Protein 8B4T (pdb70)

InterPro domains:
  IPR000169 Cysteine peptidase, cysteine active site [PS00139] (102-113)
  IPR000668 Peptidase C1A, papain C-terminal [PF00112] (80-328)
  IPR000668 Peptidase C1A, papain C-terminal [PR00705] (102-117)
  IPR000668 Peptidase C1A, papain C-terminal [PR00705] (278-288)
  IPR000668 Peptidase C1A, papain C-terminal [PR00705] (293-299)
  IPR000668 Peptidase C1A, papain C-terminal [SM00645] (80-329)
  IPR012599 Peptidase C1A, propeptide [PF08127] (26-63)
  IPR013128 Peptidase C1A [PTHR12411] (54-322)
  IPR025660 Cysteine peptidase, histidine active site [PS00639] (276-286)
  IPR025661 Cysteine peptidase, asparagine active site [PS00640] (293-312)
  IPR038765 Papain-like cysteine peptidase superfamily [SSF54001] (20-331)

Organism: Homo sapiens (NCBI:txid9606)

Nearest PDB structures (foldseek):
  8b5f-assembly1_A  TM=1.004E+00  e=1.304E-59  Homo sapiens
  1the-assembly1_B-2  TM=9.994E-01  e=1.114E-53  Rattus norvegicus
  2dc7-assembly1_A  TM=9.989E-01  e=4.647E-53  Bos taurus
  3pbh-assembly1_A  TM=9.815E-01  e=2.062E-52  Homo sapiens
  1mir-assembly2_B  TM=9.769E-01  e=2.766E-49  Rattus norvegicus

Secondary structure (DSSP, 8-state):
---S-EEHHHH-TT-GGGG---B--SS--HHHHHHHHHHHHHHHHHTTTSS---B-HHHHHHHSGGGGBSGGG-B-HHHHHHHHHHT-B-B--STT---SSS---S---BSSS-SSSPBP-S-PPPPP---S--TT-SS-TGGG-B-BS--EEPPS-HHHHHHHHHHH--EEEEEEEEGGGGG--SSEE---S--EEEEEEEEEEEEEEETTEEEEEEE-SB-TTSTBTTEEEEE-SS-GGGTTSS-EE-PBPP-

Foldseek 3Di:
DFDQKDFLCVVQVLACLSVDAAAPFLFQLLLLVQAQSFVQSLLCVVVSNPDHFRWASLQLLAPLPPLFPFRSVDGHNQSSQVCLAPQFTFGEDDDVPLGTFHHDPHDAAAQLDDDDGHHHHYDDHRDHNDQAGDPPDDDTSSVRGWHFPDKDWQALFLVSQQVCCVPRRKWKFKFWDFVVNSQAAADADADDDGDTDGMGMWIFGMWHADPNFTWTKIAANNALRGHHRRIHIYGTDPCGRVRSPGIMDTHTDND

B-factor: mean 21.9, std 8.43, range [8.84, 78.5]

GO terms:
  GO:0008234 cysteine-type peptidase 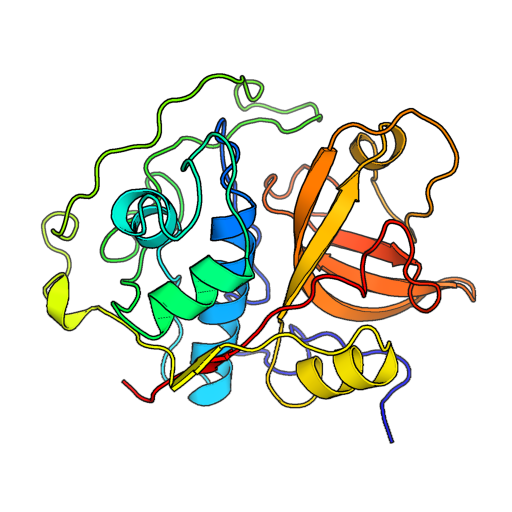activity (F, IDA)
  GO:0005764 lysosome (C, IDA)
  GO:0005764 lysosome (C, EXP)
  GO:0005515 protein binding (F, IPI)
  GO:0004197 cysteine-type endopeptidase activity (F, TAS)
  GO:0006508 proteolysis (P, TAS)
  GO:1904813 ficolin-1-rich granule lumen (C, TAS)
  GO:0036021 endolysosome lumen (C, TAS)
  GO:0005576 extracellular region (C, TAS)
  GO:0005518 collagen binding (F, IDA)
  GO:0008233 peptidase activity (F, IDA)
  GO:0005576 extracellular region (C, IDA)
  GO:0004197 cysteine-type endopeptidase activity (F, IDA)
  GO:0030163 protein catabolic process (P, IDA)
  GO:0030574 collagen catabolic process (P, IDA)
  GO:0006508 proteolysis (P, IDA)
  GO:0031012 extracellular matrix (C, HDA)
  GO:0043394 proteoglycan binding (F, IPI)
  GO:0048471 perinuclear region of cytoplasm (C, IDA)
  GO:0030855 epithelial cell differentiation (P, IEP)

Structure (mmCIF, N/CA/C/O backbone):
data_8B4T
#
_entry.id   8B4T
#
_cell.length_a   30.750
_cell.length_b   81.550
_cell.length_c   93.460
_cell.angle_alpha   90.000
_cell.angle_beta   90.000
_cell.angle_gamma   90.000
#
_symmetry.space_group_name_H-M   'P 21 21 21'
#
loop_
_entity.id
_entity.type
_entity.pdbx_description
1 polymer 'Cathepsin B'
2 non-polymer '(2S)-2-[[(2S)-2-[(4-chloranylphenoxy)carbonylamino]-3-cyclohexyl-propanoyl]amino]-3-phenyl-propanoic acid'
3 water water
#
loop_
_atom_site.group_PDB
_atom_site.id
_atom_site.type_symbol
_atom_site.label_atom_id
_atom_site.label_alt_id
_atom_site.label_comp_id
_atom_site.label_asym_id
_atom_site.label_entity_id
_atom_site.label_seq_id
_atom_site.pdbx_PDB_ins_code
_atom_site.Cartn_x
_atom_site.Cartn_y
_atom_site.Cartn_z
_atom_site.occupancy
_atom_site.B_iso_or_equiv
_atom_site.auth_seq_id
_atom_site.auth_comp_id
_atom_site.auth_asym_id
_atom_site.auth_atom_id
_atom_site.pdbx_PDB_model_num
ATOM 1 N N . LYS A 1 1 ? 11.402 -11.760 15.224 1.00 40.17 0 LYS A N 1
ATOM 2 C CA . LYS A 1 1 ? 12.395 -10.663 15.461 1.00 34.68 0 LYS A CA 1
ATOM 3 C C . LYS A 1 1 ? 13.076 -10.323 14.124 1.00 30.76 0 LYS A C 1
ATOM 4 O O . LYS A 1 1 ? 14.054 -11.001 13.728 1.00 30.54 0 LYS A O 1
ATOM 6 N N . LEU A 1 2 ? 12.610 -9.293 13.438 1.00 26.93 1 LEU A N 1
ATOM 7 C CA . LEU A 1 2 ? 13.238 -8.919 12.140 1.00 24.46 1 LEU A CA 1
ATOM 8 C C . LEU A 1 2 ? 14.583 -8.247 12.393 1.00 23.84 1 LEU A C 1
ATOM 9 O O . LEU A 1 2 ? 14.748 -7.478 13.336 1.00 26.15 1 LEU A O 1
ATOM 14 N N . PRO A 1 3 ? 15.623 -8.549 11.597 1.00 20.52 2 PRO A N 1
ATOM 15 C CA . PRO A 1 3 ? 16.910 -7.893 11.726 1.00 23.23 2 PRO A CA 1
ATOM 16 C C . PRO A 1 3 ? 16.842 -6.424 11.298 1.00 22.84 2 PRO A C 1
ATOM 17 O O . PRO A 1 3 ? 15.894 -6.021 10.594 1.00 22.81 2 PRO A O 1
ATOM 21 N N . ALA A 1 4 ? 17.800 -5.634 11.771 1.00 23.87 3 ALA A N 1
ATOM 22 C CA . ALA A 1 4 ? 17.834 -4.175 11.514 1.00 24.02 3 ALA A CA 1
ATOM 23 C C . ALA A 1 4 ? 18.108 -3.914 10.023 1.00 20.15 3 ALA A C 1
ATOM 24 O O . ALA A 1 4 ? 17.631 -2.912 9.491 1.00 22.82 3 ALA A O 1
ATOM 26 N N A SER A 1 5 ? 18.890 -4.803 9.411 0.50 20.76 4 SER A N 1
ATOM 27 N N B SER A 1 5 ? 18.841 -4.811 9.375 0.50 20.58 4 SER A N 1
ATOM 28 C CA A SER A 1 5 ? 19.207 -4.842 7.966 0.50 19.87 4 SER A CA 1
ATOM 29 C CA B SER A 1 5 ? 19.087 -4.770 7.919 0.50 19.91 4 SER A CA 1
ATOM 30 C C A SER A 1 5 ? 18.783 -6.184 7.382 0.50 18.96 4 SER A C 1
ATOM 31 C C B SER A 1 5 ? 19.032 -6.173 7.329 0.50 18.61 4 SER A C 1
ATOM 32 O O A SER A 1 5 ? 18.707 -7.164 8.114 0.50 17.29 4 SER A O 1
ATOM 33 O O B SER A 1 5 ? 19.465 -7.150 7.990 0.50 14.75 4 SER A O 1
ATOM 38 N N . PHE A 1 6 ? 18.606 -6.243 6.069 1.00 18.10 5 PHE A N 1
ATOM 39 C CA . PHE A 1 6 ? 18.454 -7.505 5.363 1.00 16.13 5 PHE A CA 1
ATOM 40 C C . PHE A 1 6 ? 18.732 -7.246 3.889 1.00 16.04 5 PHE A C 1
ATOM 41 O O . PHE A 1 6 ? 18.195 -6.300 3.312 1.00 16.51 5 PHE A O 1
ATOM 49 N N . ASP A 1 7 ? 19.510 -8.117 3.296 1.00 14.82 6 ASP A N 1
ATOM 50 C CA . ASP A 1 7 ? 19.782 -8.004 1.859 1.00 13.88 6 ASP A CA 1
ATOM 51 C C . ASP A 1 7 ? 19.581 -9.380 1.270 1.00 14.42 6 ASP A C 1
ATOM 52 O O . ASP A 1 7 ? 20.307 -10.343 1.620 1.00 13.89 6 ASP A O 1
ATOM 57 N N . ALA A 1 8 ? 18.593 -9.562 0.380 1.00 14.00 7 ALA A N 1
ATOM 58 C CA . ALA A 1 8 ? 18.308 -10.866 -0.225 1.00 14.12 7 ALA A CA 1
ATOM 59 C C . ALA A 1 8 ? 19.534 -11.480 -0.927 1.00 14.04 7 ALA A C 1
ATOM 60 O O . ALA A 1 8 ? 19.641 -12.669 -1.001 1.00 13.30 7 ALA A O 1
ATOM 62 N N . ARG A 1 9 ? 20.436 -10.620 -1.456 1.00 14.14 8 ARG A N 1
ATOM 63 C CA . ARG A 1 9 ? 21.637 -11.139 -2.155 1.00 14.77 8 ARG A CA 1
ATOM 64 C C . ARG A 1 9 ? 22.539 -11.871 -1.166 1.00 13.12 8 ARG A C 1
ATOM 65 O O . ARG A 1 9 ? 23.187 -12.852 -1.573 1.00 15.33 8 ARG A O 1
ATOM 73 N N A GLU A 1 10 ? 22.537 -11.416 0.092 0.50 13.90 9 GLU A N 1
ATOM 74 N N B GLU A 1 10 ? 22.567 -11.431 0.081 0.50 13.99 9 GLU A N 1
ATOM 75 C CA A GLU A 1 10 ? 23.331 -12.020 1.204 0.50 13.71 9 GLU A CA 1
ATOM 76 C CA B GLU A 1 10 ? 23.336 -12.168 1.114 0.50 13.92 9 GLU A CA 1
ATOM 77 C C A GLU A 1 10 ? 22.615 -13.265 1.784 0.50 13.53 9 GLU A C 1
ATOM 78 C C B GLU A 1 10 ? 22.577 -13.417 1.560 0.50 13.40 9 GLU A C 1
ATOM 79 O O A GLU A 1 10 ? 23.311 -14.238 2.261 0.50 13.53 9 GLU A O 1
ATOM 80 O O B GLU A 1 10 ? 23.200 -14.505 1.737 0.50 13.77 9 GLU A O 1
ATOM 91 N N . GLN A 1 11 ? 21.273 -13.274 1.807 1.00 13.39 10 GLN A N 1
ATOM 92 C CA . GLN A 1 11 ? 20.547 -14.426 2.391 1.00 12.78 10 GLN A CA 1
ATOM 93 C C . GLN A 1 11 ? 20.590 -15.606 1.424 1.00 12.85 10 GLN A C 1
ATOM 94 O O . GLN A 1 11 ? 20.672 -16.769 1.852 1.00 12.09 10 GLN A O 1
ATOM 100 N N . TRP A 1 12 ? 20.508 -15.341 0.126 1.00 11.38 11 TRP A N 1
ATOM 101 C CA . TRP A 1 12 ? 20.419 -16.389 -0.912 1.00 12.06 11 TRP A CA 1
ATOM 102 C C . TRP A 1 12 ? 21.549 -16.246 -1.931 1.00 14.02 11 TRP A C 1
ATOM 103 O O . TRP A 1 12 ? 21.353 -15.859 -3.089 1.00 13.60 11 TRP A O 1
ATOM 114 N N . PRO A 1 13 ? 22.776 -16.512 -1.453 1.00 13.25 12 PRO A N 1
ATOM 115 C CA . PRO A 1 13 ? 23.969 -16.218 -2.252 1.00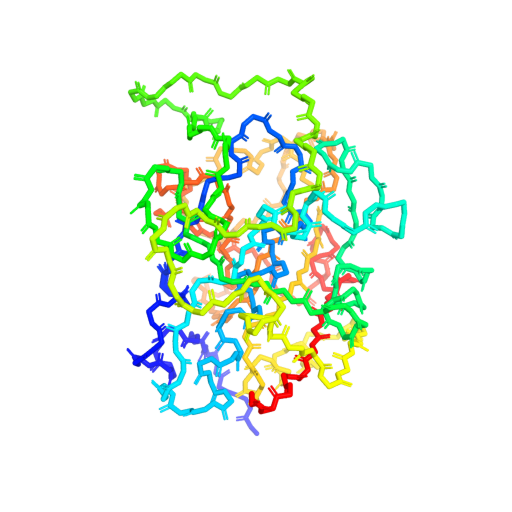 13.09 12 PRO A CA 1
ATOM 116 C C . PRO A 1 13 ? 24.204 -17.135 -3.452 1.00 14.24 12 PRO A C 1
ATOM 117 O O . PRO A 1 13 ? 25.020 -16.788 -4.263 1.00 16.82 12 PRO A O 1
ATOM 121 N N . GLN A 1 14 ? 23.456 -18.238 -3.597 1.00 12.65 13 GLN A N 1
ATOM 122 C CA . GLN A 1 14 ? 23.523 -19.087 -4.793 1.00 13.41 13 GLN A CA 1
ATOM 123 C C . GLN A 1 14 ? 22.363 -18.732 -5.748 1.00 12.53 13 GLN A C 1
ATOM 124 O O . GLN A 1 14 ? 22.170 -19.509 -6.753 1.00 14.12 13 GLN A O 1
ATOM 130 N N . CYS A 1 15 ? 21.766 -17.533 -5.550 1.00 14.66 14 CYS A N 1
ATOM 131 C CA . CYS A 1 15 ? 20.743 -17.058 -6.516 1.00 13.72 14 CYS A CA 1
ATOM 132 C C . CYS A 1 15 ? 21.255 -15.795 -7.216 1.00 13.98 14 CYS A C 1
ATOM 133 O O . CYS A 1 15 ? 20.946 -14.696 -6.816 1.00 15.34 14 CYS A O 1
ATOM 136 N N . PRO A 1 16 ? 21.959 -15.949 -8.348 1.00 15.68 15 PRO A N 1
ATOM 137 C CA . PRO A 1 16 ? 22.582 -14.798 -9.006 1.00 17.66 15 PRO A CA 1
ATOM 138 C C . PRO A 1 16 ? 21.581 -13.769 -9.552 1.00 17.79 15 PRO A C 1
ATOM 139 O O . PRO A 1 16 ? 21.971 -12.619 -9.673 1.00 17.11 15 PRO A O 1
ATOM 143 N N . THR A 1 17 ? 20.342 -14.210 -9.840 1.00 14.40 16 THR A N 1
ATOM 144 C CA . THR A 1 17 ? 19.351 -13.242 -10.384 1.00 14.15 16 THR A CA 1
ATOM 145 C C . THR A 1 17 ? 19.145 -12.123 -9.376 1.00 13.43 16 THR A C 1
ATOM 146 O O . THR A 1 17 ? 18.792 -10.990 -9.766 1.00 14.19 16 THR A O 1
ATOM 150 N N . ILE A 1 18 ? 19.251 -12.391 -8.090 1.00 13.05 17 ILE A N 1
ATOM 151 C CA . ILE A 1 18 ? 18.921 -11.353 -7.091 1.00 14.77 17 ILE A CA 1
ATOM 152 C C . ILE A 1 18 ? 19.917 -10.176 -7.248 1.00 14.46 17 ILE A C 1
ATOM 153 O O . ILE A 1 18 ? 19.553 -9.071 -6.944 1.00 13.44 17 ILE A O 1
ATOM 158 N N A LYS A 1 19 ? 21.139 -10.519 -7.703 0.35 14.50 18 LYS A N 1
ATOM 159 N N B LYS A 1 19 ? 21.117 -10.390 -7.767 0.30 14.26 18 LYS A N 1
ATOM 160 N N C LYS A 1 19 ? 21.166 -10.529 -7.610 0.35 16.30 18 LYS A N 1
ATOM 161 C CA A LYS A 1 19 ? 22.336 -9.632 -7.860 0.35 14.40 18 LYS A CA 1
ATOM 162 C CA B LYS A 1 19 ? 22.064 -9.249 -7.892 0.30 13.84 18 LYS A CA 1
ATOM 163 C CA C LYS A 1 19 ? 22.327 -9.628 -7.898 0.35 17.41 18 LYS A CA 1
ATOM 164 C C A LYS A 1 19 ? 22.209 -8.769 -9.115 0.35 14.67 18 LYS A C 1
ATOM 165 C C B LYS A 1 19 ? 21.893 -8.548 -9.233 0.30 14.32 18 LYS A C 1
ATOM 166 C C C LYS A 1 19 ? 22.079 -8.899 -9.226 0.35 16.93 18 LYS A C 1
ATOM 167 O O A LYS A 1 19 ? 22.936 -7.757 -9.194 0.35 14.00 18 LYS A O 1
ATOM 168 O O B LYS A 1 19 ? 22.386 -7.423 -9.349 0.30 15.48 18 LYS A O 1
ATOM 169 O O C LYS A 1 19 ? 22.942 -8.085 -9.613 0.35 16.54 18 LYS A O 1
ATOM 185 N N A GLU A 1 20 ? 21.356 -9.203 -10.051 0.50 15.78 19 GLU A N 1
ATOM 186 N N B GLU A 1 20 ? 21.273 -9.226 -10.203 0.50 15.19 19 GLU A N 1
ATOM 187 C CA A GLU A 1 20 ? 21.310 -8.763 -11.464 0.50 16.89 19 GLU A CA 1
ATOM 188 C CA B GLU A 1 20 ? 21.330 -8.833 -11.627 0.50 16.07 19 GLU A CA 1
ATOM 189 C C A GLU A 1 20 ? 20.427 -7.515 -11.634 0.50 15.91 19 GLU A C 1
ATOM 190 C C B GLU A 1 20 ? 20.351 -7.701 -11.956 0.50 16.21 19 GLU A C 1
ATOM 191 O O A GLU A 1 20 ? 19.310 -7.409 -11.050 0.50 15.20 19 GLU A O 1
ATOM 192 O O B GLU A 1 20 ? 19.115 -7.919 -11.884 0.50 13.34 19 GLU A O 1
ATOM 203 N N . ILE A 1 21 ? 20.921 -6.615 -12.474 1.00 15.08 20 ILE A N 1
ATOM 204 C CA . ILE A 1 21 ? 20.177 -5.432 -12.966 1.00 16.09 20 ILE A CA 1
ATOM 205 C C . ILE A 1 21 ? 19.917 -5.600 -14.445 1.00 16.61 20 ILE A C 1
ATOM 206 O O . ILE A 1 21 ? 20.844 -5.904 -15.233 1.00 17.07 20 ILE A O 1
ATOM 211 N N A ARG A 1 22 ? 18.664 -5.425 -14.845 0.50 14.70 21 ARG A N 1
ATOM 212 N N B ARG A 1 22 ? 18.666 -5.382 -14.825 0.50 15.96 21 ARG A N 1
ATOM 213 C CA A ARG A 1 22 ? 18.261 -5.546 -16.265 0.50 14.33 21 ARG A CA 1
ATOM 214 C CA B ARG A 1 22 ? 18.193 -5.537 -16.217 0.50 16.27 21 ARG A CA 1
ATOM 215 C C A ARG A 1 22 ? 18.151 -4.148 -16.882 0.50 14.09 21 ARG A C 1
ATOM 216 C C B ARG A 1 22 ? 18.098 -4.148 -16.867 0.50 15.23 21 ARG A C 1
ATOM 217 O O A ARG A 1 22 ? 18.266 -3.143 -16.165 0.50 14.81 21 ARG A O 1
ATOM 218 O O B ARG A 1 22 ? 18.208 -3.131 -16.160 0.50 15.73 21 ARG A O 1
ATOM 233 N N . ASP A 1 23 ? 17.837 -4.137 -18.176 1.00 15.47 22 ASP A N 1
ATOM 234 C CA . ASP A 1 23 ? 17.628 -2.877 -18.961 1.00 15.30 22 ASP A CA 1
ATOM 235 C C . ASP A 1 23 ? 16.347 -3.008 -19.744 1.00 15.22 22 ASP A C 1
ATOM 236 O O . ASP A 1 23 ? 16.279 -3.816 -20.727 1.00 14.94 22 ASP A O 1
ATOM 241 N N . GLN A 1 24 ? 15.316 -2.281 -19.303 1.00 14.82 23 GLN A N 1
ATOM 242 C CA . GLN A 1 24 ? 14.004 -2.311 -19.965 1.00 15.30 23 GLN A CA 1
ATOM 243 C C . GLN A 1 24 ? 14.042 -1.646 -21.362 1.00 16.28 23 GLN A C 1
ATOM 244 O O . GLN A 1 24 ? 13.061 -1.792 -22.085 1.00 17.59 23 GLN A O 1
ATOM 250 N N . GLY A 1 25 ? 15.134 -0.988 -21.717 1.00 17.15 24 GLY A N 1
ATOM 251 C CA . GLY A 1 25 ? 15.240 -0.324 -23.025 1.00 16.72 24 GLY A CA 1
ATOM 252 C C . GLY A 1 25 ? 14.249 0.824 -23.181 1.00 17.36 24 GLY A C 1
ATOM 253 O O . GLY A 1 25 ? 13.736 1.349 -22.178 1.00 16.82 24 GLY A O 1
ATOM 254 N N . SER A 1 26 ? 14.001 1.214 -24.423 1.00 20.04 25 SER A N 1
ATOM 255 C CA . SER A 1 26 ? 13.101 2.317 -24.822 1.00 20.81 25 SER A CA 1
ATOM 256 C C . SER A 1 26 ? 11.656 1.797 -24.855 1.00 22.17 25 SER A C 1
ATOM 257 O O . SER A 1 26 ? 11.067 1.640 -25.941 1.00 23.23 25 SER A O 1
ATOM 260 N N . CYS A 1 27 ? 11.106 1.495 -23.675 1.00 18.83 26 CYS A N 1
ATOM 261 C CA . CYS A 1 27 ? 9.834 0.773 -23.493 1.00 18.92 26 CYS A CA 1
ATOM 262 C C . CYS A 1 27 ? 9.437 1.005 -22.033 1.00 18.24 26 CYS A C 1
ATOM 263 O O . CYS A 1 27 ? 10.312 0.854 -21.150 1.00 18.47 26 CYS A O 1
ATOM 266 N N . GLY A 1 28 ? 8.180 1.332 -21.793 1.00 17.98 27 GLY A N 1
ATOM 267 C CA . GLY A 1 28 ? 7.659 1.554 -20.430 1.00 17.97 27 GLY A CA 1
ATOM 268 C C . GLY A 1 28 ? 7.268 0.263 -19.758 1.00 16.49 27 GLY A C 1
ATOM 269 O O . GLY A 1 28 ? 6.195 0.187 -19.237 1.00 16.71 27 GLY A O 1
ATOM 270 N N . SER A 1 29 ? 8.146 -0.725 -19.785 1.00 16.08 28 SER A N 1
ATOM 271 C CA . SER A 1 29 ? 7.855 -2.116 -19.353 1.00 15.39 28 SER A CA 1
ATOM 272 C C . SER A 1 29 ? 8.355 -2.390 -17.930 1.00 14.99 28 SER A C 1
ATOM 273 O O . SER A 1 29 ? 8.497 -3.584 -17.573 1.00 14.51 28 SER A O 1
ATOM 276 N N . CYS A 1 30 ? 8.579 -1.353 -17.107 1.00 14.82 29 CYS A N 1
ATOM 277 C CA . CYS A 1 30 ? 9.084 -1.582 -15.733 1.00 15.36 29 CYS A CA 1
ATOM 278 C C . CYS A 1 30 ? 8.076 -2.482 -14.999 1.00 14.81 29 CYS A C 1
ATOM 279 O O . CYS A 1 30 ? 8.468 -3.223 -14.110 1.00 14.88 29 CYS A O 1
ATOM 282 N N . TRP A 1 31 ? 6.797 -2.348 -15.231 1.00 13.83 30 TRP A N 1
ATOM 283 C CA . TRP A 1 31 ? 5.762 -3.181 -14.558 1.00 14.69 30 TRP A CA 1
ATOM 284 C C . TRP A 1 31 ? 6.137 -4.662 -14.743 1.00 12.50 30 TRP A C 1
ATOM 285 O O . TRP A 1 31 ? 5.926 -5.477 -13.813 1.00 12.80 30 TRP A O 1
ATOM 296 N N . ALA A 1 32 ? 6.571 -5.017 -15.946 1.00 12.49 31 ALA A N 1
ATOM 297 C CA . ALA A 1 32 ? 6.899 -6.410 -16.317 1.00 13.52 31 ALA A CA 1
ATOM 298 C C . ALA A 1 32 ? 8.281 -6.775 -15.700 1.00 13.68 31 ALA A C 1
ATOM 299 O O . ALA A 1 32 ? 8.446 -7.896 -15.193 1.00 13.05 31 ALA A O 1
ATOM 301 N N . PHE A 1 33 ? 9.265 -5.896 -15.790 1.00 13.04 32 PHE A N 1
ATOM 302 C CA . PHE A 1 33 ? 10.628 -6.111 -15.227 1.00 14.45 32 PHE A CA 1
ATOM 303 C C . PHE A 1 33 ? 10.537 -6.367 -13.716 1.00 14.07 32 PHE A C 1
ATOM 304 O O . PHE A 1 33 ? 11.168 -7.334 -13.225 1.00 12.76 32 PHE A O 1
ATOM 312 N N . GLY A 1 34 ? 9.810 -5.543 -12.944 1.00 14.13 33 GLY A N 1
ATOM 313 C CA . GLY A 1 34 ? 9.851 -5.781 -11.485 1.00 14.23 33 GLY A CA 1
ATOM 314 C C . GLY A 1 34 ? 9.290 -7.167 -11.148 1.00 14.24 33 GLY A C 1
ATOM 315 O O . GLY A 1 34 ? 9.774 -7.824 -10.276 1.00 13.83 33 GLY A O 1
ATOM 316 N N . ALA A 1 35 ? 8.253 -7.578 -11.849 1.00 12.51 34 ALA A N 1
ATOM 317 C CA . ALA A 1 35 ? 7.603 -8.889 -11.697 1.00 12.10 34 ALA A CA 1
ATOM 318 C C . ALA A 1 35 ? 8.608 -9.978 -12.061 1.00 12.52 34 ALA A C 1
ATOM 319 O O . ALA A 1 35 ? 8.858 -10.858 -11.202 1.00 12.70 34 ALA A O 1
ATOM 321 N N . VAL A 1 36 ? 9.097 -10.012 -13.308 1.00 13.24 35 VAL A N 1
ATOM 322 C CA . VAL A 1 36 ? 9.932 -11.192 -13.693 1.00 12.36 35 VAL A CA 1
ATOM 323 C C . VAL A 1 36 ? 11.255 -11.255 -12.926 1.00 12.70 35 VAL A C 1
ATOM 324 O O . VAL A 1 36 ? 11.744 -12.364 -12.661 1.00 13.11 35 VAL A O 1
ATOM 328 N N . GLU A 1 37 ? 11.786 -10.139 -12.475 1.00 12.40 36 GLU A N 1
ATOM 329 C CA . GLU A 1 37 ? 13.005 -10.135 -11.629 1.00 13.20 36 GLU A CA 1
ATOM 330 C C . GLU A 1 37 ? 12.702 -10.803 -10.280 1.00 13.17 36 GLU A C 1
ATOM 331 O O . GLU A 1 37 ? 13.382 -11.751 -9.886 1.00 11.59 36 GLU A O 1
ATOM 337 N N . ALA A 1 38 ? 11.630 -10.346 -9.613 1.00 12.80 37 ALA A N 1
ATOM 338 C CA . ALA A 1 38 ? 11.252 -10.909 -8.295 1.00 12.83 37 ALA A CA 1
ATOM 339 C C . ALA A 1 38 ? 10.856 -12.383 -8.461 1.00 12.55 37 ALA A C 1
ATOM 340 O O . ALA A 1 38 ? 11.177 -13.211 -7.577 1.00 12.27 37 ALA A O 1
ATOM 342 N N . ILE A 1 39 ? 10.130 -12.725 -9.527 1.00 11.57 38 ILE A N 1
ATOM 343 C CA . ILE A 1 39 ? 9.751 -14.129 -9.802 1.00 13.00 38 ILE A CA 1
ATOM 344 C C . ILE A 1 39 ? 11.016 -14.986 -10.003 1.00 12.72 38 ILE A C 1
ATOM 345 O O . ILE A 1 39 ? 11.091 -16.057 -9.424 1.00 12.84 38 ILE A O 1
ATOM 350 N N . SER A 1 40 ? 11.987 -14.530 -10.760 1.00 12.21 39 SER A N 1
ATOM 351 C CA . SER A 1 40 ? 13.272 -15.249 -10.994 1.00 12.08 39 SER A CA 1
ATOM 352 C C . SER A 1 40 ? 13.884 -15.563 -9.626 1.00 12.06 39 SER A C 1
ATOM 353 O O . SER A 1 40 ? 14.297 -16.722 -9.293 1.00 12.42 39 SER A O 1
ATOM 356 N N . ASP A 1 41 ? 13.943 -14.515 -8.819 1.00 11.51 40 ASP A N 1
ATOM 357 C CA . ASP A 1 41 ? 14.551 -14.647 -7.474 1.00 12.00 40 ASP A CA 1
ATOM 358 C C . ASP A 1 41 ? 13.800 -15.711 -6.689 1.00 12.35 40 ASP A C 1
ATOM 359 O O . ASP A 1 41 ? 14.418 -16.571 -6.000 1.00 11.38 40 ASP A O 1
ATOM 364 N N . ARG A 1 42 ? 12.469 -15.631 -6.659 1.00 11.93 41 ARG A N 1
ATOM 365 C CA . ARG A 1 42 ? 11.656 -16.510 -5.792 1.00 11.19 41 ARG A CA 1
ATOM 366 C C . ARG A 1 42 ? 11.709 -17.950 -6.277 1.00 11.37 41 ARG A C 1
ATOM 367 O O . ARG A 1 42 ? 11.600 -18.854 -5.444 1.00 12.83 41 ARG A O 1
ATOM 375 N N . ILE A 1 43 ? 11.821 -18.215 -7.560 1.00 12.00 42 ILE A N 1
ATOM 376 C CA . ILE A 1 43 ? 11.985 -19.595 -8.092 1.00 12.63 42 ILE A CA 1
ATOM 377 C C . ILE A 1 43 ? 13.287 -20.168 -7.508 1.00 12.49 42 ILE A C 1
ATOM 378 O O . ILE A 1 43 ? 13.288 -21.322 -7.028 1.00 13.67 42 ILE A O 1
ATOM 383 N N . CYS A 1 44 ? 14.378 -19.393 -7.544 1.00 11.79 43 CYS A N 1
ATOM 384 C CA . CYS A 1 44 ? 15.677 -19.883 -7.024 1.00 13.24 43 CYS A CA 1
ATOM 385 C C . CYS A 1 44 ? 15.551 -20.085 -5.513 1.00 12.77 43 CYS A C 1
ATOM 386 O O . CYS A 1 44 ? 16.016 -21.086 -4.934 1.00 12.50 43 CYS A O 1
ATOM 389 N N . ILE A 1 45 ? 14.872 -19.196 -4.809 1.00 12.09 44 ILE A N 1
ATOM 390 C CA . ILE A 1 45 ? 14.722 -19.334 -3.355 1.00 12.58 44 ILE A CA 1
ATOM 391 C C . ILE A 1 45 ? 13.902 -20.590 -3.052 1.00 11.77 44 ILE A C 1
ATOM 392 O O . ILE A 1 45 ? 14.208 -21.343 -2.123 1.00 12.55 44 ILE A O 1
ATOM 397 N N . HIS A 1 46 ? 12.793 -20.737 -3.753 1.00 12.63 45 HIS A N 1
ATOM 398 C CA . HIS A 1 46 ? 11.813 -21.807 -3.514 1.00 13.70 45 HIS A CA 1
ATOM 399 C C . HIS A 1 46 ? 12.468 -23.164 -3.741 1.00 14.69 45 HIS A C 1
ATOM 400 O O . HIS A 1 46 ? 11.990 -24.156 -3.177 1.00 15.40 45 HIS A O 1
ATOM 407 N N . THR A 1 47 ? 13.485 -23.259 -4.602 1.00 12.30 46 THR A N 1
ATOM 408 C CA . THR A 1 47 ? 14.151 -24.533 -4.934 1.00 12.83 46 THR A CA 1
ATOM 409 C C . THR A 1 47 ? 15.536 -24.647 -4.298 1.00 12.25 46 THR A C 1
ATOM 410 O O . THR A 1 47 ? 16.279 -25.569 -4.748 1.00 12.59 46 THR A O 1
ATOM 414 N N . ASN A 1 48 ? 15.931 -23.755 -3.404 1.00 11.80 47 ASN A N 1
ATOM 415 C CA . ASN A 1 48 ? 17.299 -23.844 -2.785 1.00 12.71 47 ASN A CA 1
ATOM 416 C C . ASN A 1 48 ? 18.375 -23.806 -3.871 1.00 12.83 47 ASN A C 1
ATOM 417 O O . ASN A 1 48 ? 19.353 -24.546 -3.756 1.00 12.77 47 ASN A O 1
ATOM 422 N N . ALA A 1 49 ? 18.176 -23.007 -4.918 1.00 12.83 48 ALA A N 1
ATOM 423 C CA . ALA A 1 49 ? 19.137 -22.804 -6.025 1.00 14.89 48 ALA A CA 1
ATOM 424 C C . ALA A 1 49 ? 19.278 -24.024 -6.928 1.00 15.69 48 ALA A C 1
ATOM 425 O O . ALA A 1 49 ? 20.057 -23.923 -7.872 1.00 16.73 48 ALA A O 1
ATOM 427 N N . HIS A 1 50 ? 18.365 -24.991 -6.868 1.00 14.89 49 HIS A N 1
ATOM 428 C CA . HIS A 1 50 ? 18.319 -26.104 -7.855 1.00 14.64 49 HIS A CA 1
ATOM 429 C C . HIS A 1 50 ? 17.766 -25.593 -9.187 1.00 16.91 49 HIS A C 1
ATOM 430 O O . HIS A 1 50 ? 18.121 -26.191 -10.220 1.00 16.77 49 HIS A O 1
ATOM 437 N N . VAL A 1 51 ? 16.854 -24.608 -9.162 1.00 15.92 50 VAL A N 1
ATOM 438 C CA . VAL A 1 51 ? 16.371 -23.953 -10.405 1.00 16.41 50 VAL A CA 1
ATOM 439 C C . VAL A 1 51 ? 16.746 -22.480 -10.290 1.00 18.57 50 VAL A C 1
ATOM 440 O O . VAL A 1 51 ? 16.164 -21.765 -9.446 1.00 20.08 50 VAL A O 1
ATOM 444 N N . SER A 1 52 ? 17.611 -22.003 -11.191 1.00 17.82 51 SER A N 1
ATOM 445 C CA . SER A 1 52 ? 17.996 -20.588 -11.244 1.00 20.80 51 SER A CA 1
ATOM 446 C C . SER A 1 52 ? 17.885 -20.117 -12.679 1.00 20.83 51 SER A C 1
ATOM 447 O O . SER A 1 52 ? 18.669 -20.523 -13.530 1.00 22.71 51 SER A O 1
ATOM 450 N N . VAL A 1 53 ? 16.854 -19.376 -12.983 1.00 17.64 52 VAL A N 1
ATOM 451 C CA . VAL A 1 53 ? 16.621 -18.995 -14.387 1.00 20.01 52 VAL A CA 1
ATOM 452 C C . VAL A 1 53 ? 16.270 -17.519 -14.422 1.00 17.85 52 VAL A C 1
ATOM 453 O O . VAL A 1 53 ? 15.753 -16.979 -13.459 1.00 17.77 52 VAL A O 1
ATOM 457 N N A GLU A 1 54 ? 16.643 -16.864 -15.510 0.50 17.47 53 GLU A N 1
ATOM 458 N N B GLU A 1 54 ? 16.644 -16.868 -15.508 0.50 16.81 53 GLU A N 1
ATOM 459 C CA A GLU A 1 54 ? 16.105 -15.536 -15.865 0.50 17.88 53 GLU A CA 1
ATOM 460 C CA B GLU A 1 54 ? 16.111 -15.543 -15.870 0.50 16.64 53 GLU A CA 1
ATOM 461 C C A GLU A 1 54 ? 14.702 -15.737 -16.457 0.50 15.93 53 GLU A C 1
ATOM 462 C C B GLU A 1 54 ? 14.704 -15.741 -16.453 0.50 15.40 53 GLU A C 1
ATOM 463 O O A GLU A 1 54 ? 14.560 -16.252 -17.559 0.50 15.92 53 GLU A O 1
ATOM 464 O O B GLU A 1 54 ? 14.562 -16.253 -17.555 0.50 15.72 53 GLU A O 1
ATOM 475 N N . VAL A 1 55 ? 13.672 -15.292 -15.751 1.00 14.15 54 VAL A N 1
ATOM 476 C CA . VAL A 1 55 ? 12.304 -15.317 -16.280 1.00 14.99 54 VAL A CA 1
ATOM 477 C C . VAL A 1 55 ? 12.205 -14.200 -17.338 1.00 14.52 54 VAL A C 1
ATOM 478 O O . VAL A 1 55 ? 12.727 -13.068 -17.124 1.00 14.64 54 VAL A O 1
ATOM 482 N N . SER A 1 56 ? 11.512 -14.511 -18.431 1.00 15.65 55 SER A N 1
ATOM 483 C CA . SER A 1 56 ? 11.405 -13.665 -19.639 1.00 14.06 55 SER A CA 1
ATOM 484 C C . SER A 1 56 ? 10.506 -12.430 -19.418 1.00 14.85 55 SER A C 1
ATOM 485 O O . SER A 1 56 ? 9.289 -12.574 -19.399 1.00 15.35 55 SER A O 1
ATOM 488 N N . ALA A 1 57 ? 11.112 -11.250 -19.332 1.00 14.20 56 ALA A N 1
ATOM 489 C CA . ALA A 1 57 ? 10.368 -9.973 -19.417 1.00 15.46 56 ALA A CA 1
ATOM 490 C C . ALA A 1 57 ? 9.609 -9.910 -20.760 1.00 15.60 56 ALA A C 1
ATOM 491 O O . ALA A 1 57 ? 8.427 -9.518 -20.789 1.00 14.98 56 ALA A O 1
ATOM 493 N N . GLU A 1 58 ? 10.211 -10.411 -21.842 1.00 17.75 57 GLU A N 1
ATOM 494 C CA . GLU A 1 58 ? 9.555 -10.423 -23.181 1.00 16.45 57 GLU A CA 1
ATOM 495 C C . GLU A 1 58 ? 8.221 -11.177 -23.138 1.00 17.28 57 GLU A C 1
ATOM 496 O O . GLU A 1 58 ? 7.155 -10.705 -23.653 1.00 17.42 57 GLU A O 1
ATOM 502 N N . ASP A 1 59 ? 8.210 -12.383 -22.568 1.00 14.19 58 ASP A N 1
ATOM 503 C CA . ASP A 1 59 ? 7.014 -13.233 -22.533 1.00 16.80 58 ASP A CA 1
ATOM 504 C C . ASP A 1 59 ? 5.933 -12.479 -21.764 1.00 16.50 58 ASP A C 1
ATOM 505 O O . ASP A 1 59 ? 4.749 -12.412 -22.240 1.00 16.08 58 ASP A O 1
ATOM 510 N N . LEU A 1 60 ? 6.252 -11.877 -20.609 1.00 15.88 59 LEU A N 1
ATOM 511 C CA . LEU A 1 60 ? 5.186 -11.166 -19.843 1.00 15.75 59 LEU A CA 1
ATOM 512 C C . LEU A 1 60 ? 4.722 -9.903 -20.616 1.00 16.06 59 LEU A C 1
ATOM 513 O O . LEU A 1 60 ? 3.535 -9.682 -20.774 1.00 16.30 59 LEU A O 1
ATOM 518 N N . LEU A 1 61 ? 5.655 -9.125 -21.109 1.00 15.48 60 LEU A N 1
ATOM 519 C CA . LEU A 1 61 ? 5.380 -7.822 -21.769 1.00 16.91 60 LEU A CA 1
ATOM 520 C C . LEU A 1 61 ? 4.458 -8.049 -22.974 1.00 18.12 60 LEU A C 1
ATOM 521 O O . LEU A 1 61 ? 3.571 -7.218 -23.204 1.00 18.21 60 LEU A O 1
ATOM 526 N N . THR A 1 62 ? 4.754 -9.088 -23.767 1.00 17.61 61 THR A N 1
ATOM 527 C CA . THR A 1 62 ? 4.156 -9.296 -25.110 1.00 18.99 61 THR A CA 1
ATOM 528 C C . THR A 1 62 ? 2.934 -10.190 -25.030 1.00 21.88 61 THR A C 1
ATOM 529 O O . THR A 1 62 ? 2.041 -10.036 -25.866 1.00 23.35 61 THR A O 1
ATOM 533 N N . CYS A 1 63 ? 2.859 -11.160 -24.111 1.00 20.74 62 CYS A N 1
ATOM 534 C CA . CYS A 1 63 ? 1.786 -12.193 -24.148 1.00 21.37 62 CYS A CA 1
ATOM 535 C C . CYS A 1 63 ? 0.691 -11.960 -23.110 1.00 23.27 62 CYS A C 1
ATOM 536 O O . CYS A 1 63 ? -0.368 -12.567 -23.244 1.00 26.92 62 CYS A O 1
ATOM 539 N N . CYS A 1 64 ? 0.861 -11.051 -22.158 1.00 20.58 63 CYS A N 1
ATOM 540 C CA . CYS A 1 64 ? -0.209 -10.860 -21.143 1.00 21.06 63 CYS A CA 1
ATOM 541 C C . CYS A 1 64 ? -1.466 -10.221 -21.783 1.00 24.21 63 CYS A C 1
ATOM 542 O O . CYS A 1 64 ? -2.618 -10.535 -21.365 1.00 24.28 63 CYS A O 1
ATOM 545 N N . GLY A 1 65 ? -1.246 -9.238 -22.632 1.00 27.31 64 GLY A N 1
ATOM 546 C CA . GLY A 1 65 ? -2.314 -8.438 -23.253 1.00 25.68 64 GLY A CA 1
ATOM 547 C C . GLY A 1 65 ? -3.055 -7.574 -22.264 1.00 26.47 64 GLY A C 1
ATOM 548 O O . GLY A 1 65 ? -2.507 -7.079 -21.264 1.00 24.85 64 GLY A O 1
ATOM 549 N N . SER A 1 66 ? -4.306 -7.329 -22.587 1.00 26.61 65 SER A N 1
ATOM 550 C CA . SER A 1 66 ? -5.055 -6.224 -21.979 1.00 29.55 65 SER A CA 1
ATOM 551 C C . SER A 1 66 ? -5.224 -6.483 -20.487 1.00 25.63 65 SER A C 1
ATOM 552 O O . SER A 1 66 ? -5.320 -5.507 -19.759 1.00 27.33 65 SER A O 1
ATOM 555 N N A MET A 1 67 ? -5.177 -7.739 -20.029 0.50 25.54 66 MET A N 1
ATOM 556 N N B MET A 1 67 ? -5.179 -7.750 -20.047 0.50 24.88 66 MET A N 1
ATOM 557 C CA A MET A 1 67 ? -5.163 -8.010 -18.564 0.50 28.33 66 MET A CA 1
ATOM 558 C CA B MET A 1 67 ? -5.115 -8.082 -18.594 0.50 27.52 66 MET A CA 1
ATOM 559 C C A MET A 1 67 ? -4.077 -7.163 -17.888 0.50 23.14 66 MET A C 1
ATOM 560 C C B MET A 1 67 ? -4.083 -7.180 -17.907 0.50 22.70 66 MET A C 1
ATOM 561 O O A MET A 1 67 ? -4.330 -6.616 -16.786 0.50 22.66 66 MET A O 1
ATOM 562 O O B MET A 1 67 ? -4.369 -6.643 -16.814 0.50 22.96 66 MET A O 1
ATOM 571 N N . CYS A 1 68 ? -2.901 -7.002 -18.509 1.00 24.09 67 CYS A N 1
ATOM 572 C CA . CYS A 1 68 ? -1.755 -6.373 -17.807 1.00 23.01 67 CYS A CA 1
ATOM 573 C C . CYS A 1 68 ? -1.690 -4.861 -18.069 1.00 25.76 67 CYS A C 1
ATOM 574 O O . CYS A 1 68 ? -0.863 -4.196 -17.413 1.00 28.19 67 CYS A O 1
ATOM 577 N N . GLY A 1 69 ? -2.459 -4.380 -19.051 1.00 26.01 68 GLY A N 1
ATOM 578 C CA . GLY A 1 69 ? -2.382 -2.977 -19.493 1.00 27.77 68 GLY A CA 1
ATOM 579 C C . GLY A 1 69 ? -2.031 -2.908 -20.957 1.00 24.08 68 GLY A C 1
ATOM 580 O O . GLY A 1 69 ? -2.724 -3.538 -21.765 1.00 26.82 68 GLY A O 1
ATOM 581 N N . ASP A 1 70 ? -1.040 -2.090 -21.298 1.00 24.35 69 ASP A N 1
ATOM 582 C CA . ASP A 1 70 ? -0.826 -1.547 -22.664 1.00 24.48 69 ASP A CA 1
ATOM 583 C C . ASP A 1 70 ? 0.644 -1.743 -23.065 1.00 23.46 69 ASP A C 1
ATOM 584 O O . ASP A 1 70 ? 1.241 -0.901 -23.763 1.00 22.99 69 ASP A O 1
ATOM 589 N N . GLY A 1 71 ? 1.254 -2.822 -22.577 1.00 22.06 70 GLY A N 1
ATOM 590 C CA . GLY A 1 71 ? 2.612 -3.202 -23.008 1.00 22.02 70 GLY A CA 1
ATOM 591 C C . GLY A 1 71 ? 3.653 -2.153 -22.698 1.00 20.22 70 GLY A C 1
ATOM 592 O O . GLY A 1 71 ? 3.821 -1.747 -21.518 1.00 20.85 70 GLY A O 1
ATOM 593 N N . CYS A 1 72 ? 4.407 -1.705 -23.713 1.00 19.51 71 CYS A N 1
ATOM 594 C CA . CYS A 1 72 ? 5.415 -0.640 -23.534 1.00 21.18 71 CYS A CA 1
ATOM 595 C C . CYS A 1 72 ? 4.777 0.691 -23.138 1.00 21.72 71 CYS A C 1
ATOM 596 O O . CYS A 1 72 ? 5.548 1.588 -22.756 1.00 23.48 71 CYS A O 1
ATOM 599 N N . ASN A 1 73 ? 3.461 0.871 -23.287 1.00 20.71 72 ASN A N 1
ATOM 600 C CA . ASN A 1 73 ? 2.819 2.152 -22.852 1.00 23.12 72 ASN A CA 1
ATOM 601 C C . ASN A 1 73 ? 2.329 2.067 -21.408 1.00 29.09 72 ASN A C 1
ATOM 602 O O . ASN A 1 73 ? 1.557 2.947 -21.020 1.00 33.25 72 ASN A O 1
ATOM 607 N N . GLY A 1 74 ? 2.809 1.081 -20.629 1.00 24.55 73 GLY A N 1
ATOM 608 C CA . GLY A 1 74 ? 2.532 0.935 -19.187 1.00 28.05 73 GLY A CA 1
ATOM 609 C C . GLY A 1 74 ? 1.599 -0.216 -18.862 1.00 22.85 73 GLY A C 1
ATOM 610 O O . GLY A 1 74 ? 0.909 -0.772 -19.723 1.00 25.20 73 GLY A O 1
ATOM 611 N N . GLY A 1 75 ? 1.682 -0.657 -17.615 1.00 24.70 74 GLY A N 1
ATOM 612 C CA . GLY A 1 75 ? 0.915 -1.799 -17.121 1.00 21.96 74 GLY A CA 1
ATOM 613 C C . GLY A 1 75 ? 1.009 -1.806 -15.626 1.00 21.37 74 GLY A C 1
ATOM 614 O O . GLY A 1 75 ? 1.619 -0.839 -15.047 1.00 19.94 74 GLY A O 1
ATOM 615 N N . TYR A 1 76 ? 0.500 -2.862 -15.004 1.00 26.65 75 TYR A N 1
ATOM 616 C CA . TYR A 1 76 ? 0.509 -2.877 -13.530 1.00 29.57 75 TYR A CA 1
ATOM 617 C C . TYR A 1 76 ? 0.950 -4.231 -13.006 1.00 21.55 75 TYR A C 1
ATOM 618 O O . TYR A 1 76 ? 0.552 -5.307 -13.442 1.00 24.35 75 TYR A O 1
ATOM 627 N N . PRO A 1 77 ? 1.702 -4.106 -11.923 1.00 24.34 76 PRO A N 1
ATOM 628 C CA . PRO A 1 77 ? 2.211 -5.288 -11.235 1.00 19.99 76 PRO A CA 1
ATOM 629 C C . PRO A 1 77 ? 1.200 -6.386 -10.908 1.00 19.22 76 PRO A C 1
ATOM 630 O O . PRO A 1 77 ? 1.497 -7.550 -11.141 1.00 18.07 76 PRO A O 1
ATOM 634 N N . ALA A 1 78 ? 0.087 -6.054 -10.242 1.00 18.26 77 ALA A N 1
ATOM 635 C CA . ALA A 1 78 ? -0.824 -7.082 -9.682 1.00 18.12 77 ALA A CA 1
ATOM 636 C C . ALA A 1 78 ? -1.225 -8.039 -10.819 1.00 20.02 77 ALA A C 1
ATOM 637 O O . ALA A 1 78 ? -1.159 -9.276 -10.620 1.00 19.14 77 ALA A O 1
ATOM 639 N N . GLU A 1 79 ? -1.555 -7.526 -12.021 1.00 20.78 78 GLU A N 1
ATOM 640 C CA . GLU A 1 79 ? -2.030 -8.424 -13.110 1.00 20.73 78 GLU A CA 1
ATOM 641 C C . GLU A 1 79 ? -0.852 -9.212 -13.726 1.00 18.95 78 GLU A C 1
ATOM 642 O O . GLU A 1 79 ? -1.100 -10.332 -14.239 1.00 19.08 78 GLU A O 1
ATOM 648 N N . ALA A 1 80 ? 0.367 -8.667 -13.704 1.00 17.43 79 ALA A N 1
ATOM 649 C 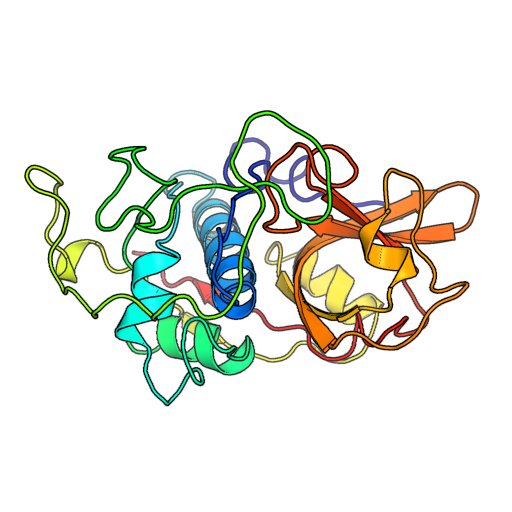CA . ALA A 1 80 ? 1.600 -9.391 -14.102 1.00 18.40 79 ALA A CA 1
ATOM 650 C C . ALA A 1 80 ? 1.741 -10.693 -13.298 1.00 14.94 79 ALA A C 1
ATOM 651 O O . ALA A 1 80 ? 1.943 -11.783 -13.892 1.00 15.02 79 ALA A O 1
ATOM 653 N N . TRP A 1 81 ? 1.654 -10.602 -11.975 1.00 15.31 80 TRP A N 1
ATOM 654 C CA . TRP A 1 81 ? 1.773 -11.811 -11.115 1.00 14.41 80 TRP A CA 1
ATOM 655 C C . TRP A 1 81 ? 0.565 -12.738 -11.279 1.00 16.13 80 TRP A C 1
ATOM 656 O O . TRP A 1 81 ? 0.750 -13.947 -11.334 1.00 14.35 80 TRP A O 1
ATOM 667 N N . ASN A 1 82 ? -0.639 -12.186 -11.519 1.00 16.47 81 ASN A N 1
ATOM 668 C CA . ASN A 1 82 ? -1.799 -13.041 -11.856 1.00 17.44 81 ASN A CA 1
ATOM 669 C C . ASN A 1 82 ? -1.522 -13.825 -13.143 1.00 17.50 81 ASN A C 1
ATOM 670 O O . ASN A 1 82 ? -1.798 -15.009 -13.208 1.00 17.10 81 ASN A O 1
ATOM 675 N N . PHE A 1 83 ? -0.965 -13.171 -14.168 1.00 17.56 82 PHE A N 1
ATOM 676 C CA . PHE A 1 83 ? -0.654 -13.839 -15.457 1.00 17.22 82 PHE A CA 1
ATOM 677 C C . PHE A 1 83 ? 0.314 -15.012 -15.212 1.00 17.64 82 PHE A C 1
ATOM 678 O O . PHE A 1 83 ? 0.192 -16.090 -15.784 1.00 17.66 82 PHE A O 1
ATOM 686 N N . TRP A 1 84 ? 1.345 -14.800 -14.384 1.00 16.17 83 TRP A N 1
ATOM 687 C CA . TRP A 1 84 ? 2.273 -15.869 -14.019 1.00 16.62 83 TRP A CA 1
ATOM 688 C C . TRP A 1 84 ? 1.511 -17.039 -13.414 1.00 15.59 83 TRP A C 1
ATOM 689 O O . TRP A 1 84 ? 1.878 -18.195 -13.728 1.00 14.54 83 TRP A O 1
ATOM 700 N N . THR A 1 85 ? 0.460 -16.778 -12.637 1.00 16.24 84 THR A N 1
ATOM 701 C CA . THR A 1 85 ? -0.321 -17.884 -12.049 1.00 16.20 84 THR A CA 1
ATOM 702 C C . THR A 1 85 ? -1.180 -18.608 -13.097 1.00 18.43 84 THR A C 1
ATOM 703 O O . THR A 1 85 ? -1.399 -19.816 -12.917 1.00 19.60 84 THR A O 1
ATOM 707 N N A ARG A 1 86 ? -1.627 -17.919 -14.152 0.50 18.14 85 ARG A N 1
ATOM 708 N N B ARG A 1 86 ? -1.641 -17.903 -14.138 0.50 18.60 85 ARG A N 1
ATOM 709 C CA A ARG A 1 86 ? -2.633 -18.473 -15.090 0.50 20.81 85 ARG A CA 1
ATOM 710 C CA B ARG A 1 86 ? -2.638 -18.436 -15.099 0.50 21.57 85 ARG A CA 1
ATOM 711 C C A ARG A 1 86 ? -1.933 -19.129 -16.280 0.50 20.74 85 ARG A C 1
ATOM 712 C C B ARG A 1 86 ? -1.932 -19.121 -16.269 0.50 21.22 85 ARG A C 1
ATOM 713 O O A ARG A 1 86 ? -2.234 -20.298 -16.579 0.50 23.35 85 ARG A O 1
ATOM 714 O O B ARG A 1 86 ? -2.241 -20.290 -16.554 0.50 24.21 85 ARG A O 1
ATOM 729 N N . LYS A 1 87 ? -1.024 -18.408 -16.942 1.00 19.25 86 LYS A N 1
ATOM 730 C CA . LYS A 1 87 ? -0.375 -18.882 -18.180 1.00 19.26 86 LYS A CA 1
ATOM 731 C C . LYS A 1 87 ? 1.096 -19.218 -17.974 1.00 17.07 86 LYS A C 1
ATOM 732 O O . LYS A 1 87 ? 1.681 -19.788 -18.901 1.00 16.88 86 LYS A O 1
ATOM 738 N N . GLY A 1 88 ? 1.691 -18.778 -16.861 1.00 16.22 87 GLY A N 1
ATOM 739 C CA . GLY A 1 88 ? 3.115 -19.024 -16.619 1.00 15.64 87 GLY A CA 1
ATOM 740 C C . GLY A 1 88 ? 3.987 -18.150 -17.476 1.00 14.61 87 GLY A C 1
ATOM 741 O O . GLY A 1 88 ? 3.499 -17.403 -18.339 1.00 15.52 87 GLY A O 1
ATOM 742 N N . LEU A 1 89 ? 5.282 -18.205 -17.193 1.00 13.61 88 LEU A N 1
ATOM 743 C CA . LEU A 1 89 ? 6.326 -17.415 -17.910 1.00 13.87 88 LEU A CA 1
ATOM 744 C C . LEU A 1 89 ? 7.529 -18.275 -18.255 1.00 14.68 88 LEU A C 1
ATOM 745 O O . LEU A 1 89 ? 8.002 -19.078 -17.425 1.00 14.61 88 LEU A O 1
ATOM 750 N N . VAL A 1 90 ? 7.969 -18.191 -19.499 1.00 17.27 89 VAL A N 1
ATOM 751 C CA . VAL A 1 90 ? 9.175 -18.936 -19.950 1.00 16.05 89 VAL A CA 1
ATOM 752 C C . VAL A 1 90 ? 10.417 -18.163 -19.508 1.00 16.37 89 VAL A C 1
ATOM 753 O O . VAL A 1 90 ? 10.302 -17.008 -18.959 1.00 14.98 89 VAL A O 1
ATOM 757 N N . SER A 1 91 ? 11.572 -18.748 -19.754 1.00 16.53 90 SER A N 1
ATOM 758 C CA . SER A 1 91 ? 12.886 -18.146 -19.453 1.00 16.30 90 SER A CA 1
ATOM 759 C C . SER A 1 91 ? 13.257 -17.144 -20.543 1.00 15.89 90 SER A C 1
ATOM 760 O O . SER A 1 91 ? 12.761 -17.289 -21.680 1.00 16.08 90 SER A O 1
ATOM 763 N N . GLY A 1 92 ? 14.188 -16.248 -20.252 1.00 17.39 91 GLY A N 1
ATOM 764 C CA . GLY A 1 92 ? 14.695 -15.323 -21.273 1.00 16.51 91 GLY A CA 1
ATOM 765 C C . GLY A 1 92 ? 15.592 -14.311 -20.651 1.00 18.92 91 GLY A C 1
ATOM 766 O O . GLY A 1 92 ? 15.141 -13.640 -19.738 1.00 18.97 91 GLY A O 1
ATOM 767 N N . GLY A 1 93 ? 16.802 -14.189 -21.156 1.00 20.20 92 GLY A N 1
ATOM 768 C CA . GLY A 1 93 ? 17.796 -13.283 -20.573 1.00 20.50 92 GLY A CA 1
ATOM 769 C C . GLY A 1 93 ? 17.793 -11.908 -21.236 1.00 19.68 92 GLY A C 1
ATOM 770 O O . GLY A 1 93 ? 16.745 -11.468 -21.765 1.00 19.63 92 GLY A O 1
ATOM 771 N N . LEU A 1 94 ? 18.965 -11.276 -21.203 1.00 20.35 93 LEU A N 1
ATOM 772 C CA . LEU A 1 94 ? 19.188 -9.888 -21.652 1.00 22.42 93 LEU A CA 1
ATOM 773 C C . LEU A 1 94 ? 19.205 -9.818 -23.176 1.00 27.52 93 LEU A C 1
ATOM 774 O O . LEU A 1 94 ? 19.201 -10.873 -23.890 1.00 24.46 93 LEU A O 1
ATOM 779 N N . TYR A 1 95 ? 19.085 -8.600 -23.695 1.00 23.57 94 TYR A N 1
ATOM 780 C CA . TYR A 1 95 ? 19.119 -8.363 -25.146 1.00 27.33 94 TYR A CA 1
ATOM 781 C C . TYR A 1 95 ? 20.388 -8.994 -25.750 1.00 26.03 94 TYR A C 1
ATOM 782 O O . TYR A 1 95 ? 21.491 -8.800 -25.205 1.00 25.37 94 TYR A O 1
ATOM 791 N N A GLU A 1 96 ? 20.168 -9.828 -26.770 0.50 30.78 95 GLU A N 1
ATOM 792 N N B GLU A 1 96 ? 20.208 -9.819 -26.784 0.50 31.38 95 GLU A N 1
ATOM 793 C CA A GLU A 1 96 ? 21.215 -10.601 -27.505 0.50 31.01 95 GLU A CA 1
ATOM 794 C CA B GLU A 1 96 ? 21.307 -10.554 -27.488 0.50 31.50 95 GLU A CA 1
ATOM 795 C C A GLU A 1 96 ? 22.085 -11.422 -26.541 0.50 32.46 95 GLU A C 1
ATOM 796 C C B GLU A 1 96 ? 22.086 -11.491 -26.563 0.50 33.04 95 GLU A C 1
ATOM 797 O O A GLU A 1 96 ? 23.278 -11.627 -26.846 0.50 33.99 95 GLU A O 1
ATOM 798 O O B GLU A 1 96 ? 23.240 -11.817 -26.907 0.50 33.73 95 GLU A O 1
ATOM 809 N N . SER A 1 97 ? 21.520 -11.934 -25.437 1.00 27.11 96 SER A N 1
ATOM 810 C CA . SER A 1 97 ? 22.203 -12.879 -24.530 1.00 28.69 96 SER A CA 1
ATOM 811 C C . SER A 1 97 ? 22.261 -14.267 -25.183 1.00 25.51 96 SER A C 1
ATOM 812 O O . SER A 1 97 ? 23.077 -15.053 -24.688 1.00 27.41 96 SER A O 1
ATOM 815 N N . HIS A 1 98 ? 21.247 -14.587 -25.981 1.00 26.68 97 HIS A N 1
ATOM 816 C CA . HIS A 1 98 ? 20.847 -15.973 -26.399 1.00 26.54 97 HIS A CA 1
ATOM 817 C C . HIS A 1 98 ? 20.665 -16.822 -25.131 1.00 29.33 97 HIS A C 1
ATOM 818 O O . HIS A 1 98 ? 21.073 -18.027 -25.107 1.00 27.65 97 HIS A O 1
ATOM 825 N N . VAL A 1 99 ? 20.192 -16.215 -24.035 1.00 26.09 98 VAL A N 1
ATOM 826 C CA . VAL A 1 99 ? 19.907 -16.973 -22.787 1.00 22.85 98 VAL A CA 1
ATOM 827 C C . VAL A 1 99 ? 18.392 -17.238 -22.758 1.00 24.49 98 VAL A C 1
ATOM 828 O O . VAL A 1 99 ? 17.568 -16.296 -22.925 1.00 22.77 98 VAL A O 1
ATOM 832 N N . GLY A 1 100 ? 18.031 -18.516 -22.633 1.00 21.68 99 GLY A N 1
ATOM 833 C CA . GLY A 1 100 ? 16.642 -18.942 -22.411 1.00 20.61 99 GLY A CA 1
ATOM 834 C C . GLY A 1 100 ? 15.776 -18.946 -23.635 1.00 19.60 99 GLY A C 1
ATOM 835 O O . GLY A 1 100 ? 16.238 -18.791 -24.795 1.00 21.08 99 GLY A O 1
ATOM 836 N N . CYS A 1 101 ? 14.480 -19.119 -23.403 1.00 19.30 100 CYS A N 1
ATOM 837 C CA . CYS A 1 101 ? 13.463 -19.294 -24.441 1.00 19.00 100 CYS A CA 1
ATOM 838 C C . CYS A 1 101 ? 13.246 -17.973 -25.180 1.00 21.20 100 CYS A C 1
ATOM 839 O O . CYS A 1 101 ? 13.193 -17.990 -26.445 1.00 19.07 100 CYS A O 1
ATOM 842 N N . ARG A 1 102 ? 13.002 -16.876 -24.445 1.00 17.72 101 ARG A N 1
ATOM 843 C CA . ARG A 1 102 ? 12.604 -15.585 -25.083 1.00 17.78 101 ARG A CA 1
ATOM 844 C C . ARG A 1 102 ? 13.380 -14.466 -24.414 1.00 19.43 101 ARG A C 1
ATOM 845 O O . ARG A 1 102 ? 12.888 -13.740 -23.544 1.00 18.49 101 ARG A O 1
ATOM 853 N N . PRO A 1 103 ? 14.638 -14.300 -24.822 1.00 18.96 102 PRO A N 1
ATOM 854 C CA . PRO A 1 103 ? 15.448 -13.153 -24.434 1.00 21.73 102 PRO A CA 1
ATOM 855 C C . PRO A 1 103 ? 14.801 -11.848 -24.946 1.00 19.82 102 PRO A C 1
ATOM 856 O O . PRO A 1 103 ? 13.942 -11.809 -25.821 1.00 18.39 102 PRO A O 1
ATOM 860 N N . TYR A 1 104 ? 15.069 -10.784 -24.207 1.00 20.44 103 TYR A N 1
ATOM 861 C CA . TYR A 1 104 ? 14.419 -9.473 -24.393 1.00 19.13 103 TYR A CA 1
ATOM 862 C C . TYR A 1 104 ? 14.853 -8.916 -25.760 1.00 20.69 103 TYR A C 1
ATOM 863 O O . TYR A 1 104 ? 16.055 -9.000 -26.059 1.00 23.68 103 TYR A O 1
ATOM 872 N N . SER A 1 105 ? 13.910 -8.409 -26.506 1.00 21.15 104 SER A N 1
ATOM 873 C CA . SER A 1 105 ? 14.098 -8.018 -27.940 1.00 28.16 104 SER A CA 1
ATOM 874 C C . SER A 1 105 ? 14.409 -6.531 -28.073 1.00 28.65 104 SER A C 1
ATOM 875 O O . SER A 1 105 ? 14.686 -6.117 -29.193 1.00 29.94 104 SER A O 1
ATOM 878 N N . ILE A 1 106 ? 14.376 -5.765 -26.984 1.00 25.06 105 ILE A N 1
ATOM 879 C CA . ILE A 1 106 ? 14.508 -4.278 -27.039 1.00 23.28 105 ILE A CA 1
ATOM 880 C C . ILE A 1 106 ? 15.894 -3.918 -26.534 1.00 25.32 105 ILE A C 1
ATOM 881 O O . ILE A 1 106 ? 16.312 -4.327 -25.454 1.00 22.41 105 ILE A O 1
ATOM 886 N N . PRO A 1 107 ? 16.704 -3.195 -27.342 1.00 21.04 106 PRO A N 1
ATOM 887 C CA . PRO A 1 107 ? 18.087 -2.937 -27.001 1.00 22.37 106 PRO A CA 1
ATOM 888 C C . PRO A 1 107 ? 18.252 -2.048 -25.782 1.00 20.33 106 PRO A C 1
ATOM 889 O O . PRO A 1 107 ? 17.368 -1.249 -25.470 1.00 21.48 106 PRO A O 1
ATOM 893 N N . PRO A 1 108 ? 19.401 -2.172 -25.096 1.00 20.85 107 PRO A N 1
ATOM 894 C CA . PRO A 1 108 ? 19.729 -1.344 -23.940 1.00 18.50 107 PRO A CA 1
ATOM 895 C C . PRO A 1 108 ? 20.055 0.087 -24.330 1.00 19.87 107 PRO A C 1
ATOM 896 O O . PRO A 1 108 ? 20.252 0.352 -25.524 1.00 21.88 107 PRO A O 1
ATOM 900 N N . CYS A 1 109 ? 19.844 0.993 -23.382 1.00 18.28 108 CYS A N 1
ATOM 901 C CA . CYS A 1 109 ? 19.964 2.421 -23.712 1.00 17.83 108 CYS A CA 1
ATOM 902 C C . CYS A 1 109 ? 20.323 3.154 -22.454 1.00 18.06 108 CYS A C 1
ATOM 903 O O . CYS A 1 109 ? 20.289 2.544 -21.377 1.00 18.71 108 CYS A O 1
ATOM 906 N N . GLU A 1 110 ? 20.626 4.442 -22.583 1.00 17.19 109 GLU A N 1
ATOM 907 C CA . GLU A 1 110 ? 20.981 5.287 -21.431 1.00 18.35 109 GLU A CA 1
ATOM 908 C C . GLU A 1 110 ? 19.712 5.921 -20.840 1.00 19.75 109 GLU A C 1
ATOM 909 O O . GLU A 1 110 ? 19.033 6.706 -21.517 1.00 20.21 109 GLU A O 1
ATOM 915 N N . HIS A 1 111 ? 19.429 5.594 -19.576 1.00 18.64 110 HIS A N 1
ATOM 916 C CA . HIS A 1 111 ? 18.244 6.040 -18.824 1.00 18.75 110 HIS A CA 1
ATOM 917 C C . HIS A 1 111 ? 18.612 7.217 -17.927 1.00 20.22 110 HIS A C 1
ATOM 918 O O . HIS A 1 111 ? 19.153 6.994 -16.832 1.00 18.51 110 HIS A O 1
ATOM 925 N N . HIS A 1 112 ? 18.399 8.464 -18.384 1.00 20.28 111 HIS A N 1
ATOM 926 C CA . HIS A 1 112 ? 18.576 9.672 -17.531 1.00 20.25 111 HIS A CA 1
ATOM 927 C C . HIS A 1 112 ? 20.019 9.713 -17.045 1.00 20.44 111 HIS A C 1
ATOM 928 O O . HIS A 1 112 ? 20.289 10.225 -15.957 1.00 23.06 111 HIS A O 1
ATOM 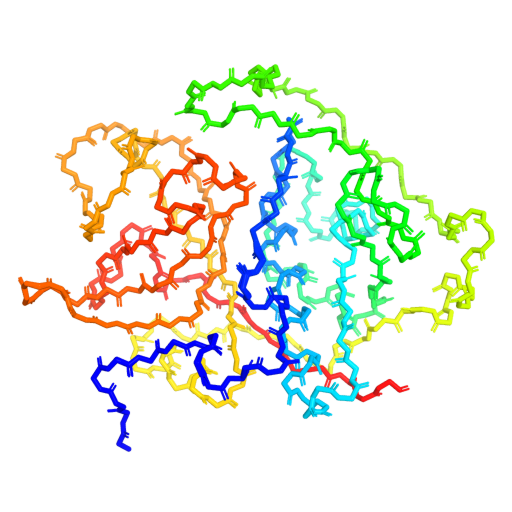935 N N . VAL A 1 113 ? 20.963 9.261 -17.853 1.00 20.35 112 VAL A N 1
ATOM 936 C CA . VAL A 1 113 ? 22.391 9.260 -17.497 1.00 19.73 112 VAL A CA 1
ATOM 937 C C . VAL A 1 113 ? 23.227 9.229 -18.780 1.00 18.49 112 VAL A C 1
ATOM 938 O O . VAL A 1 113 ? 22.726 8.767 -19.790 1.00 19.12 112 VAL A O 1
ATOM 942 N N . ASN A 1 114 ? 24.463 9.685 -18.689 1.00 22.52 113 ASN A N 1
ATOM 943 C CA . ASN A 1 114 ? 25.450 9.671 -19.794 1.00 21.17 113 ASN A CA 1
ATOM 944 C C . ASN A 1 114 ? 26.059 8.274 -19.931 1.00 21.99 113 ASN A C 1
ATOM 945 O O . ASN A 1 114 ? 26.174 7.593 -18.928 1.00 25.41 113 ASN A O 1
ATOM 950 N N . GLY A 1 115 ? 26.381 7.850 -21.133 1.00 20.97 114 GLY A N 1
ATOM 951 C CA . GLY A 1 115 ? 27.239 6.687 -21.365 1.00 23.16 114 GLY A CA 1
ATOM 952 C C . GLY A 1 115 ? 27.400 6.410 -22.829 1.00 25.46 114 GLY A C 1
ATOM 953 O O . GLY A 1 115 ? 27.152 7.322 -23.619 1.00 26.72 114 GLY A O 1
ATOM 954 N N . ALA A 1 116 ? 27.777 5.187 -23.190 1.00 24.07 115 ALA A N 1
ATOM 955 C CA . ALA A 1 116 ? 28.095 4.851 -24.597 1.00 25.93 115 ALA A CA 1
ATOM 956 C C . ALA A 1 116 ? 26.878 4.377 -25.361 1.00 24.58 115 ALA A C 1
ATOM 957 O O . ALA A 1 116 ? 26.998 4.317 -26.602 1.00 26.99 115 ALA A O 1
ATOM 959 N N . ARG A 1 117 ? 25.757 4.014 -24.710 1.00 20.54 116 ARG A N 1
ATOM 960 C CA . ARG A 1 117 ? 24.612 3.474 -25.480 1.00 21.10 116 ARG A CA 1
ATOM 961 C C . ARG A 1 117 ? 23.818 4.671 -25.995 1.00 20.73 116 ARG A C 1
ATOM 962 O O . ARG A 1 117 ? 23.951 5.816 -25.507 1.00 20.73 116 ARG A O 1
ATOM 970 N N . PRO A 1 118 ? 22.927 4.415 -26.955 1.00 22.37 117 PRO A N 1
ATOM 971 C CA . PRO A 1 118 ? 22.021 5.463 -27.408 1.00 23.24 117 PRO A CA 1
ATOM 972 C C . PRO A 1 118 ? 21.152 5.886 -26.231 1.00 21.71 117 PRO A C 1
ATOM 973 O O . PRO A 1 118 ? 20.850 5.089 -25.345 1.00 20.28 117 PRO A O 1
ATOM 977 N N . PRO A 1 119 ? 20.749 7.158 -26.171 1.00 21.31 118 PRO A N 1
ATOM 978 C CA . PRO A 1 119 ? 19.788 7.620 -25.165 1.00 21.35 118 PRO A CA 1
ATOM 979 C C . PRO A 1 119 ? 18.433 6.967 -25.381 1.00 21.41 118 PRO A C 1
ATOM 980 O O . PRO A 1 119 ? 18.042 6.730 -26.536 1.00 23.73 118 PRO A O 1
ATOM 984 N N . CYS A 1 120 ? 17.810 6.511 -24.289 1.00 19.59 119 CYS A N 1
ATOM 985 C CA . CYS A 1 120 ? 16.454 5.951 -24.341 1.00 21.95 119 CYS A CA 1
ATOM 986 C C . CYS A 1 120 ? 15.490 6.987 -24.947 1.00 24.20 119 CYS A C 1
ATOM 987 O O . CYS A 1 120 ? 15.572 8.161 -24.557 1.00 29.24 119 CYS A O 1
ATOM 990 N N . THR A 1 121 ? 14.614 6.516 -25.831 1.00 27.64 120 THR A N 1
ATOM 991 C CA . THR A 1 121 ? 13.522 7.296 -26.469 1.00 33.23 120 THR A CA 1
ATOM 992 C C . THR A 1 121 ? 12.157 6.687 -26.123 1.00 38.30 120 THR A C 1
ATOM 993 O O . THR A 1 121 ? 12.077 5.497 -25.654 1.00 38.46 120 THR A O 1
ATOM 997 N N . GLY A 1 122 ? 11.118 7.487 -26.344 1.00 36.73 121 GLY A N 1
ATOM 998 C CA . GLY A 1 122 ? 9.719 7.126 -26.084 1.00 35.25 121 GLY A CA 1
ATOM 999 C C . GLY A 1 122 ? 9.052 6.597 -27.331 1.00 39.48 121 GLY A C 1
ATOM 1000 O O . GLY A 1 122 ? 9.652 6.694 -28.432 1.00 38.12 121 GLY A O 1
ATOM 1001 N N . GLU A 1 123 ? 7.832 6.070 -27.171 1.00 44.04 122 GLU A N 1
ATOM 1002 C CA . GLU A 1 123 ? 6.892 5.789 -28.291 1.00 48.57 122 GLU A CA 1
ATOM 1003 C C . GLU A 1 123 ? 7.213 4.433 -28.938 1.00 45.51 122 GLU A C 1
ATOM 1004 O O . GLU A 1 123 ? 6.571 4.127 -29.966 1.00 45.65 122 GLU A O 1
ATOM 1010 N N . GLY A 1 124 ? 8.126 3.638 -28.362 1.00 40.49 123 GLY A N 1
ATOM 1011 C CA . GLY A 1 124 ? 8.409 2.258 -28.826 1.00 43.20 123 GLY A CA 1
ATOM 1012 C C . GLY A 1 124 ? 7.155 1.372 -28.847 1.00 40.38 123 GLY A C 1
ATOM 1013 O O . GLY A 1 124 ? 6.345 1.449 -27.931 1.00 39.09 123 GLY A O 1
ATOM 1014 N N . ASP A 1 125 ? 6.990 0.544 -29.876 1.00 36.30 124 ASP A N 1
ATOM 1015 C CA . ASP A 1 125 ? 5.847 -0.401 -29.971 1.00 34.09 124 ASP A CA 1
ATOM 1016 C C . ASP A 1 125 ? 6.102 -1.594 -29.032 1.00 29.61 124 ASP A C 1
ATOM 1017 O O . ASP A 1 125 ? 7.231 -2.084 -28.965 1.00 33.13 124 ASP A O 1
ATOM 1022 N N . THR A 1 126 ? 5.052 -2.118 -28.427 1.00 29.19 125 THR A N 1
ATOM 1023 C CA . THR A 1 126 ? 5.095 -3.465 -27.794 1.00 24.82 125 THR A CA 1
ATOM 1024 C C . THR A 1 126 ? 5.364 -4.549 -28.839 1.00 26.14 125 THR A C 1
ATOM 1025 O O . THR A 1 126 ? 4.575 -4.694 -29.781 1.00 25.63 125 THR A O 1
ATOM 1029 N N . PRO A 1 127 ? 6.427 -5.369 -28.687 1.00 28.63 126 PRO A N 1
ATOM 1030 C CA . PRO A 1 127 ? 6.628 -6.504 -29.578 1.00 29.08 126 PRO A CA 1
ATOM 1031 C C . PRO A 1 127 ? 5.430 -7.472 -29.538 1.00 27.18 126 PRO A C 1
ATOM 1032 O O . PRO A 1 127 ? 4.639 -7.505 -28.598 1.00 23.84 126 PRO A O 1
ATOM 1036 N N . LYS A 1 128 ? 5.327 -8.304 -30.589 1.00 28.50 127 LYS A N 1
ATOM 1037 C CA . LYS A 1 128 ? 4.268 -9.314 -30.785 1.00 27.53 127 LYS A CA 1
ATOM 1038 C C . LYS A 1 128 ? 4.484 -10.467 -29.785 1.00 23.13 127 LYS A C 1
ATOM 1039 O O . LYS A 1 128 ? 5.628 -10.740 -29.433 1.00 26.90 127 LYS A O 1
ATOM 1041 N N . CYS A 1 129 ? 3.400 -11.059 -29.288 1.00 26.21 128 CYS A N 1
ATOM 1042 C CA . CYS A 1 129 ? 3.427 -12.347 -28.549 1.00 25.20 128 CYS A CA 1
ATOM 1043 C C . CYS A 1 129 ? 3.843 -13.461 -29.514 1.00 27.53 128 CYS A C 1
ATOM 1044 O O . CYS A 1 129 ? 3.016 -13.830 -30.367 1.00 29.91 128 CYS A O 1
ATOM 1047 N N . SER A 1 130 ? 5.053 -13.977 -29.356 1.00 25.25 129 SER A N 1
ATOM 1048 C CA . SER A 1 130 ? 5.569 -15.149 -30.101 1.00 26.00 129 SER A CA 1
ATOM 1049 C C . SER A 1 130 ? 5.699 -16.332 -29.141 1.00 27.98 129 SER A C 1
ATOM 1050 O O . SER A 1 130 ? 6.556 -16.238 -28.243 1.00 30.92 129 SER A O 1
ATOM 1053 N N . LYS A 1 131 ? 4.885 -17.378 -29.335 1.00 26.08 130 LYS A N 1
ATOM 1054 C CA . LYS A 1 131 ? 4.829 -18.558 -28.440 1.00 26.20 130 LYS A CA 1
ATOM 1055 C C . LYS A 1 131 ? 5.807 -19.621 -28.965 1.00 26.55 130 LYS A C 1
ATOM 1056 O O . LYS A 1 131 ? 5.440 -20.807 -29.007 1.00 25.38 130 LYS A O 1
ATOM 1062 N N . ILE A 1 132 ? 7.035 -19.209 -29.283 1.00 25.07 131 ILE A N 1
ATOM 1063 C CA . ILE A 1 132 ? 8.115 -20.133 -29.704 1.00 28.24 131 ILE A CA 1
ATOM 1064 C C . ILE A 1 132 ? 9.432 -19.626 -29.114 1.00 28.37 131 ILE A C 1
ATOM 1065 O O . ILE A 1 132 ? 9.641 -18.419 -28.907 1.00 29.99 131 ILE A O 1
ATOM 1070 N N . CYS A 1 133 ? 10.280 -20.563 -28.753 1.00 24.57 132 CYS A N 1
ATOM 1071 C CA . CYS A 1 133 ? 11.608 -20.279 -28.194 1.00 23.56 132 CYS A CA 1
ATOM 1072 C C . CYS A 1 133 ? 12.563 -19.982 -29.331 1.00 24.15 132 CYS A C 1
ATOM 1073 O O . CYS A 1 133 ? 12.255 -20.382 -30.516 1.00 23.96 132 CYS A O 1
ATOM 1076 N N . GLU A 1 134 ? 13.648 -19.297 -28.986 1.00 24.80 133 GLU A N 1
ATOM 1077 C CA . GLU A 1 134 ? 14.736 -18.984 -29.933 1.00 30.28 133 GLU A CA 1
ATOM 1078 C C . GLU A 1 134 ? 15.250 -20.318 -30.484 1.00 32.11 133 GLU A C 1
ATOM 1079 O O . GLU A 1 134 ? 15.333 -21.328 -29.764 1.00 24.08 133 GLU A O 1
ATOM 1085 N N . PRO A 1 135 ? 15.579 -20.338 -31.797 1.00 30.78 134 PRO A N 1
ATOM 1086 C CA . PRO A 1 135 ? 16.083 -21.541 -32.460 1.00 35.29 134 PRO A CA 1
ATOM 1087 C C . PRO A 1 135 ? 17.145 -22.264 -31.633 1.00 33.15 134 PRO A C 1
ATOM 1088 O O . PRO A 1 135 ? 18.017 -21.606 -31.082 1.00 32.91 134 PRO A O 1
ATOM 1092 N N . GLY A 1 136 ? 16.993 -23.581 -31.516 1.00 32.08 135 GLY A N 1
ATOM 1093 C CA . GLY A 1 136 ? 17.963 -24.435 -30.813 1.00 34.91 135 GLY A CA 1
ATOM 1094 C C . GLY A 1 136 ? 17.798 -24.465 -29.297 1.00 34.07 135 GLY A C 1
ATOM 1095 O O . GLY A 1 136 ? 18.491 -25.256 -28.667 1.00 34.54 135 GLY A O 1
ATOM 1096 N N . TYR A 1 137 ? 16.961 -23.624 -28.687 1.00 29.68 136 TYR A N 1
ATOM 1097 C CA . TYR A 1 137 ? 16.727 -23.695 -27.222 1.00 29.05 136 TYR A CA 1
ATOM 1098 C C . TYR A 1 137 ? 15.952 -24.989 -26.979 1.00 25.25 136 TYR A C 1
ATOM 1099 O O . TYR A 1 137 ? 15.046 -25.289 -27.766 1.00 26.40 136 TYR A O 1
ATOM 1108 N N . SER A 1 138 ? 16.242 -25.691 -25.892 1.00 28.61 137 SER A N 1
ATOM 1109 C CA . SER A 1 138 ? 15.372 -26.774 -25.342 1.00 30.26 137 SER A CA 1
ATOM 1110 C C . SER A 1 138 ? 14.951 -26.411 -23.918 1.00 25.31 137 SER A C 1
ATOM 1111 O O . SER A 1 138 ? 15.736 -25.904 -23.146 1.00 24.62 137 SER A O 1
ATOM 1114 N N . PRO A 1 139 ? 13.741 -26.721 -23.424 1.00 26.06 138 PRO A N 1
ATOM 1115 C CA . PRO A 1 139 ? 12.709 -27.454 -24.149 1.00 21.77 138 PRO A CA 1
ATOM 1116 C C . PRO A 1 139 ? 11.776 -26.529 -24.943 1.00 22.29 138 PRO A C 1
ATOM 1117 O O . PRO A 1 139 ? 12.210 -25.440 -25.358 1.00 22.42 138 PRO A O 1
ATOM 1121 N N . THR A 1 140 ? 10.550 -26.964 -25.213 1.00 19.22 139 THR A N 1
ATOM 1122 C CA . THR A 1 140 ? 9.601 -26.185 -26.035 1.00 20.40 139 THR A CA 1
ATOM 1123 C C . THR A 1 140 ? 9.131 -24.967 -25.220 1.00 19.27 139 THR A C 1
ATOM 1124 O O . THR A 1 140 ? 9.241 -24.997 -23.941 1.00 19.50 139 THR A O 1
ATOM 1128 N N . TYR A 1 141 ? 8.512 -24.012 -25.904 1.00 19.91 140 TYR A N 1
ATOM 1129 C CA . TYR A 1 141 ? 7.855 -22.861 -25.220 1.00 18.83 140 TYR A CA 1
ATOM 1130 C C . TYR A 1 141 ? 6.933 -23.369 -24.104 1.00 20.31 140 TYR A C 1
ATOM 1131 O O . TYR A 1 141 ? 7.092 -22.973 -22.902 1.00 17.64 140 TYR A O 1
ATOM 1140 N N . LYS A 1 142 ? 6.022 -24.290 -24.415 1.00 18.75 141 LYS A N 1
ATOM 1141 C CA . LYS A 1 142 ? 5.043 -24.772 -23.425 1.00 20.18 141 LYS A CA 1
ATOM 1142 C C . LYS A 1 142 ? 5.784 -25.453 -22.272 1.00 20.78 141 LYS A C 1
ATOM 1143 O O . LYS A 1 142 ? 5.409 -25.245 -21.092 1.00 19.51 141 LYS A O 1
ATOM 1149 N N . GLN A 1 143 ? 6.848 -26.212 -22.559 1.00 19.04 142 GLN A N 1
ATOM 1150 C CA . GLN A 1 143 ? 7.551 -26.984 -21.512 1.00 18.89 142 GLN A CA 1
ATOM 1151 C C . GLN A 1 143 ? 8.358 -26.019 -20.636 1.00 19.19 142 GLN A C 1
ATOM 1152 O O . GLN A 1 143 ? 8.667 -26.394 -19.500 1.00 19.84 142 GLN A O 1
ATOM 1158 N N . ASP A 1 144 ? 8.728 -24.848 -21.138 1.00 17.89 143 ASP A N 1
ATOM 1159 C CA . ASP A 1 144 ? 9.638 -23.911 -20.413 1.00 17.36 143 ASP A CA 1
ATOM 1160 C C . ASP A 1 144 ? 8.847 -22.984 -19.482 1.00 17.71 143 ASP A C 1
ATOM 1161 O O . ASP A 1 144 ? 9.476 -22.171 -18.784 1.00 19.48 143 ASP A O 1
ATOM 1166 N N . LYS A 1 145 ? 7.529 -23.068 -19.490 1.00 17.03 144 LYS A N 1
ATOM 1167 C CA . LYS A 1 145 ? 6.672 -22.195 -18.651 1.00 16.54 144 LYS A CA 1
ATOM 1168 C C . LYS A 1 145 ? 6.951 -22.513 -17.183 1.00 16.34 144 LYS A C 1
ATOM 1169 O O . LYS A 1 145 ? 6.890 -23.684 -16.802 1.00 16.65 144 LYS A O 1
ATOM 1175 N N . HIS A 1 146 ? 7.132 -21.461 -16.380 1.00 14.69 145 HIS A N 1
ATOM 1176 C CA . HIS A 1 146 ? 7.147 -21.508 -14.905 1.00 14.44 145 HIS A CA 1
ATOM 1177 C C . HIS A 1 146 ? 5.860 -20.874 -14.402 1.00 14.05 145 HIS A C 1
ATOM 1178 O O . HIS A 1 146 ? 5.596 -19.703 -14.789 1.00 14.39 145 HIS A O 1
ATOM 1185 N N . TYR A 1 147 ? 5.134 -21.538 -13.508 1.00 14.34 146 TYR A N 1
ATOM 1186 C CA . TYR A 1 147 ? 3.853 -21.019 -13.032 1.00 14.42 146 TYR A CA 1
ATOM 1187 C C . TYR A 1 147 ? 3.935 -20.549 -11.595 1.00 13.06 146 TYR A C 1
ATOM 1188 O O . TYR A 1 147 ? 4.7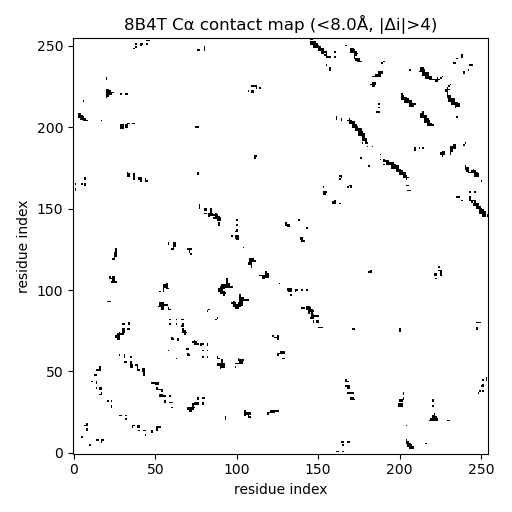23 -21.114 -10.797 1.00 13.87 146 TYR A O 1
ATOM 1197 N N . GLY A 1 148 ? 3.039 -19.614 -11.255 1.00 15.42 147 GLY A N 1
ATOM 1198 C CA . GLY A 1 148 ? 2.806 -19.156 -9.894 1.00 14.55 147 GLY A CA 1
ATOM 1199 C C . GLY A 1 148 ? 1.742 -19.996 -9.211 1.00 14.11 147 GLY A C 1
ATOM 1200 O O . GLY A 1 148 ? 0.746 -20.326 -9.847 1.00 14.63 147 GLY A O 1
ATOM 1201 N N . TYR A 1 149 ? 1.954 -20.335 -7.949 1.00 13.17 148 TYR A N 1
ATOM 1202 C CA . TYR A 1 149 ? 0.887 -20.932 -7.108 1.00 14.06 148 TYR A CA 1
ATOM 1203 C C . TYR A 1 149 ? -0.177 -19.854 -6.881 1.00 14.68 148 TYR A C 1
ATOM 1204 O O . TYR A 1 149 ? -1.407 -20.183 -6.880 1.00 14.49 148 TYR A O 1
ATOM 1213 N N . ASN A 1 150 ? 0.251 -18.639 -6.563 1.00 12.54 149 ASN A N 1
ATOM 1214 C CA . ASN A 1 150 ? -0.698 -17.561 -6.223 1.00 13.56 149 ASN A CA 1
ATOM 1215 C C . ASN A 1 150 ? -0.105 -16.197 -6.585 1.00 14.95 149 ASN A C 1
ATOM 1216 O O . ASN A 1 150 ? 1.098 -16.110 -6.909 1.00 13.41 149 ASN A O 1
ATOM 1221 N N . SER A 1 151 ? -0.886 -15.161 -6.417 1.00 14.98 150 SER A N 1
ATOM 1222 C CA . SER A 1 151 ? -0.450 -13.755 -6.451 1.00 15.84 150 SER A CA 1
ATOM 1223 C C . SER A 1 151 ? -1.252 -12.994 -5.424 1.00 15.60 150 SER A C 1
ATOM 1224 O O . SER A 1 151 ? -2.421 -13.402 -5.130 1.00 15.90 150 SER A O 1
ATOM 1227 N N . TYR A 1 152 ? -0.669 -11.996 -4.806 1.00 13.89 151 TYR A N 1
ATOM 1228 C CA . TYR A 1 152 ? -1.367 -11.295 -3.715 1.00 14.24 151 TYR A CA 1
ATOM 1229 C C . TYR A 1 152 ? -0.765 -9.917 -3.523 1.00 15.03 151 TYR A C 1
ATOM 1230 O O . TYR A 1 152 ? 0.412 -9.666 -3.918 1.00 14.46 151 TYR A O 1
ATOM 1239 N N . SER A 1 153 ? -1.569 -9.026 -2.949 1.00 16.31 152 SER A N 1
ATOM 1240 C CA . SER A 1 153 ? -1.090 -7.695 -2.514 1.00 18.86 152 SER A CA 1
ATOM 1241 C C . SER A 1 153 ? -0.496 -7.891 -1.134 1.00 21.11 152 SER A C 1
ATOM 1242 O O . SER A 1 153 ? -1.000 -8.716 -0.353 1.00 25.21 152 SER A O 1
ATOM 1245 N N . VAL A 1 154 ? 0.566 -7.194 -0.824 1.00 20.40 153 VAL A N 1
ATOM 1246 C CA . VAL A 1 154 ? 1.072 -7.131 0.573 1.00 21.49 153 VAL A CA 1
ATOM 1247 C C . VAL A 1 154 ? 0.466 -5.873 1.197 1.00 24.64 153 VAL A C 1
ATOM 1248 O O . VAL A 1 154 ? 0.283 -4.895 0.474 1.00 21.00 153 VAL A O 1
ATOM 1252 N N . SER A 1 155 ? 0.005 -5.915 2.455 1.00 28.02 154 SER A N 1
ATOM 1253 C CA . SER A 1 155 ? -0.634 -4.718 3.054 1.00 30.23 154 SER A CA 1
ATOM 1254 C C . SER A 1 155 ? 0.374 -3.550 3.066 1.00 23.77 154 SER A C 1
ATOM 1255 O O . SER A 1 155 ? 1.608 -3.803 3.091 1.00 25.68 154 SER A O 1
ATOM 1258 N N . ASN A 1 156 ? -0.174 -2.343 3.086 1.00 27.96 155 ASN A N 1
ATOM 1259 C CA . ASN A 1 156 ? 0.563 -1.061 3.239 1.00 24.45 155 ASN A CA 1
ATOM 1260 C C . ASN A 1 156 ? 1.015 -1.013 4.683 1.00 27.81 155 ASN A C 1
ATOM 1261 O O . ASN A 1 156 ? 0.371 -0.307 5.505 1.00 27.20 155 ASN A O 1
ATOM 1266 N N . SER A 1 157 ? 2.022 -1.827 4.996 1.00 22.81 156 SER A N 1
ATOM 1267 C CA . SER A 1 157 ? 2.601 -1.946 6.348 1.00 22.49 156 SER A CA 1
ATOM 1268 C C . SER A 1 157 ? 4.075 -2.293 6.192 1.00 21.33 156 SER A C 1
ATOM 1269 O O . SER A 1 157 ? 4.365 -3.358 5.545 1.00 19.63 156 SER A O 1
ATOM 1272 N N . GLU A 1 158 ? 4.962 -1.480 6.758 1.00 18.81 157 GLU A N 1
ATOM 1273 C CA . GLU A 1 158 ? 6.419 -1.667 6.699 1.00 19.52 157 GLU A CA 1
ATOM 1274 C C . GLU A 1 158 ?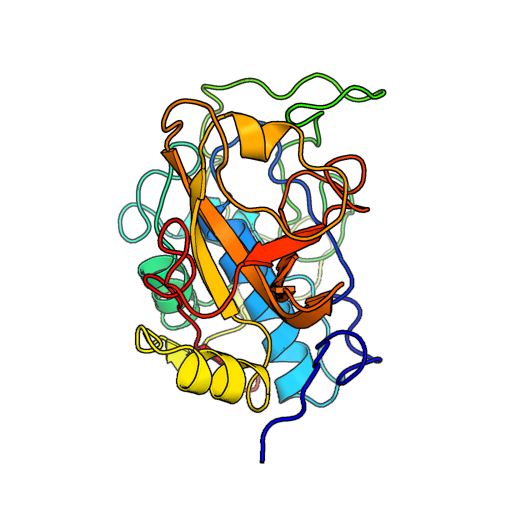 6.769 -3.062 7.213 1.00 20.51 157 GLU A C 1
ATOM 1275 O O . GLU A 1 158 ? 7.534 -3.784 6.522 1.00 17.78 157 GLU A O 1
ATOM 1281 N N . LYS A 1 159 ? 6.248 -3.434 8.390 1.00 19.86 158 LYS A N 1
ATOM 1282 C CA . LYS A 1 159 ? 6.683 -4.711 8.988 1.00 24.12 158 LYS A CA 1
ATOM 1283 C C . LYS A 1 159 ? 6.145 -5.898 8.192 1.00 20.46 158 LYS A C 1
ATOM 1284 O O . LYS A 1 159 ? 6.860 -6.895 8.185 1.00 21.05 158 LYS A O 1
ATOM 1290 N N . ASP A 1 160 ? 4.978 -5.792 7.563 1.00 18.73 159 ASP A N 1
ATOM 1291 C CA . ASP A 1 160 ? 4.417 -6.894 6.718 1.00 18.35 159 ASP A CA 1
ATOM 1292 C C . ASP A 1 160 ? 5.289 -7.044 5.466 1.00 18.32 159 ASP A C 1
ATOM 1293 O O . ASP A 1 160 ? 5.601 -8.165 5.071 1.00 16.89 159 ASP A O 1
ATOM 1298 N N . ILE A 1 161 ? 5.713 -5.929 4.873 1.00 15.99 160 ILE A N 1
ATOM 1299 C CA . ILE A 1 161 ? 6.563 -5.963 3.663 1.00 14.75 160 ILE A CA 1
ATOM 1300 C C . ILE A 1 161 ? 7.918 -6.568 4.023 1.00 14.30 160 ILE A C 1
ATOM 1301 O O . ILE A 1 161 ? 8.380 -7.444 3.326 1.00 13.41 160 ILE A O 1
ATOM 1306 N N . MET A 1 162 ? 8.486 -6.211 5.168 1.00 15.00 161 MET A N 1
ATOM 1307 C CA . MET A 1 162 ? 9.768 -6.754 5.619 1.00 1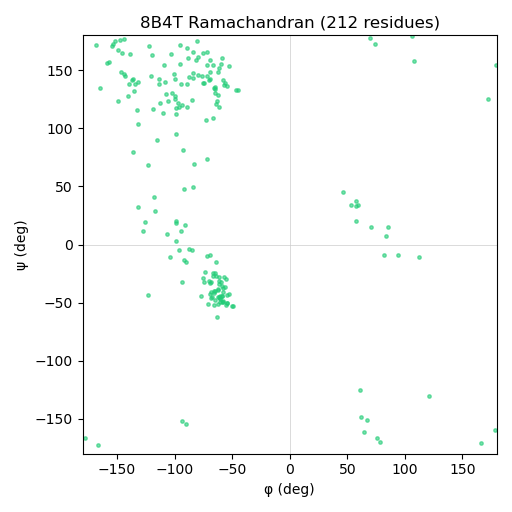6.31 161 MET A CA 1
ATOM 1308 C C . MET A 1 162 ? 9.602 -8.266 5.818 1.00 15.62 161 MET A C 1
ATOM 1309 O O . MET A 1 162 ? 10.498 -9.085 5.374 1.00 14.75 161 MET A O 1
ATOM 1314 N N . ALA A 1 163 ? 8.578 -8.677 6.559 1.00 15.62 162 ALA A N 1
ATOM 1315 C CA . ALA A 1 163 ? 8.330 -10.106 6.825 1.00 14.98 162 ALA A CA 1
ATOM 1316 C C . ALA A 1 163 ? 8.166 -10.870 5.519 1.00 13.80 162 ALA A C 1
ATOM 1317 O O . ALA A 1 163 ? 8.640 -12.018 5.420 1.00 14.58 162 ALA A O 1
ATOM 1319 N N . GLU A 1 164 ? 7.469 -10.299 4.568 1.00 12.34 163 GLU A N 1
ATOM 1320 C CA . GLU A 1 164 ? 7.248 -10.956 3.257 1.00 12.01 163 GLU A CA 1
ATOM 1321 C C . GLU A 1 164 ? 8.607 -11.209 2.589 1.00 13.50 163 GLU A C 1
ATOM 1322 O O . GLU A 1 164 ? 8.810 -12.282 2.002 1.00 12.00 163 GLU A O 1
ATOM 1328 N N . ILE A 1 165 ? 9.451 -10.181 2.535 1.00 12.81 164 ILE A N 1
ATOM 1329 C CA . ILE A 1 165 ? 10.789 -10.331 1.905 1.00 12.51 164 ILE A CA 1
ATOM 1330 C C . ILE A 1 165 ? 11.647 -11.360 2.644 1.00 12.90 164 ILE A C 1
ATOM 1331 O O . ILE A 1 165 ? 12.236 -12.239 1.992 1.00 13.26 164 ILE A O 1
ATOM 1336 N N . TYR A 1 166 ? 11.646 -11.267 3.955 1.00 13.62 165 TYR A N 1
ATOM 1337 C CA . TYR A 1 166 ? 12.447 -12.070 4.894 1.00 13.60 165 TYR A CA 1
ATOM 1338 C C . TYR A 1 166 ? 12.134 -13.551 4.756 1.00 14.53 165 TYR A C 1
ATOM 1339 O O . TYR A 1 166 ? 13.039 -14.408 4.835 1.00 13.99 165 TYR A O 1
ATOM 1348 N N A LYS A 1 167 ? 10.866 -13.874 4.517 0.50 13.26 166 LYS A N 1
ATOM 1349 N N B LYS A 1 167 ? 10.856 -13.850 4.537 0.50 13.41 166 LYS A N 1
ATOM 1350 C CA A LYS A 1 167 ? 10.432 -15.280 4.388 0.50 13.51 166 LYS A CA 1
ATOM 1351 C CA B LYS A 1 167 ? 10.366 -15.237 4.424 0.50 13.73 166 LYS A CA 1
ATOM 1352 C C A LYS A 1 167 ? 10.440 -15.758 2.946 0.50 12.75 166 LYS A C 1
ATOM 1353 C C B LYS A 1 167 ? 10.392 -15.748 2.994 0.50 12.80 166 LYS A C 1
ATOM 1354 O O A LYS A 1 167 ? 10.945 -16.860 2.685 0.50 12.93 166 LYS A O 1
ATOM 1355 O O B LYS A 1 167 ? 10.835 -16.881 2.818 0.50 12.74 166 LYS A O 1
ATOM 1366 N N . ASN A 1 168 ? 9.863 -14.986 2.030 1.00 11.29 167 ASN A N 1
ATOM 1367 C CA . ASN A 1 168 ? 9.538 -15.517 0.692 1.00 12.19 167 ASN A CA 1
ATOM 1368 C C . ASN A 1 168 ? 10.366 -14.925 -0.434 1.00 10.73 167 ASN A C 1
ATOM 1369 O O . ASN A 1 168 ? 10.278 -15.470 -1.557 1.00 12.22 167 ASN A O 1
ATOM 1374 N N . GLY A 1 169 ? 11.115 -13.853 -0.143 1.00 11.10 168 GLY A N 1
ATOM 1375 C CA . GLY A 1 169 ? 12.012 -13.264 -1.126 1.00 11.41 168 GLY A CA 1
ATOM 1376 C C . GLY A 1 169 ? 11.527 -11.953 -1.691 1.00 12.53 168 GLY A C 1
ATOM 1377 O O . GLY A 1 169 ? 10.534 -11.353 -1.239 1.00 11.96 168 GLY A O 1
ATOM 1378 N N . PRO A 1 170 ? 12.333 -11.370 -2.602 1.00 11.63 169 PRO A N 1
ATOM 1379 C CA . PRO A 1 170 ? 12.045 -10.042 -3.134 1.00 11.93 169 PRO A CA 1
ATOM 1380 C C . PRO A 1 170 ? 10.624 -9.916 -3.684 1.00 12.31 169 PRO A C 1
ATOM 1381 O O . PRO A 1 170 ? 10.024 -10.876 -4.150 1.00 11.95 169 PRO A O 1
ATOM 1385 N N . VAL A 1 171 ? 10.133 -8.693 -3.663 1.00 12.10 170 VAL A N 1
ATOM 1386 C CA . VAL A 1 171 ? 8.758 -8.369 -4.096 1.00 11.75 170 VAL A CA 1
ATOM 1387 C C . VAL A 1 171 ? 8.805 -7.331 -5.224 1.00 11.81 170 VAL A C 1
ATOM 1388 O O . VAL A 1 171 ? 9.831 -6.731 -5.423 1.00 11.99 170 VAL A O 1
ATOM 1392 N N . GLU A 1 172 ? 7.666 -7.091 -5.837 1.00 12.98 171 GLU A N 1
ATOM 1393 C CA . GLU A 1 172 ? 7.520 -5.942 -6.743 1.00 12.82 171 GLU A CA 1
ATOM 1394 C C . GLU A 1 172 ? 6.796 -4.839 -5.980 1.00 13.77 171 GLU A C 1
ATOM 1395 O O . GLU A 1 172 ? 5.916 -5.147 -5.176 1.00 14.08 171 GLU A O 1
ATOM 1401 N N . GLY A 1 173 ? 7.131 -3.591 -6.264 1.00 13.09 172 GLY A N 1
ATOM 1402 C CA . GLY A 1 173 ? 6.448 -2.414 -5.719 1.00 13.17 172 GLY A CA 1
ATOM 1403 C C . GLY A 1 173 ? 6.392 -1.341 -6.763 1.00 14.31 172 GLY A C 1
ATOM 1404 O O . GLY A 1 173 ? 6.944 -1.534 -7.887 1.00 13.27 172 GLY A O 1
ATOM 1405 N N . ALA A 1 174 ? 5.739 -0.233 -6.432 1.00 15.67 173 ALA A N 1
ATOM 1406 C CA . ALA A 1 174 ? 5.601 0.900 -7.380 1.00 15.14 173 ALA A CA 1
ATOM 1407 C C . ALA A 1 174 ? 5.609 2.170 -6.531 1.00 17.55 173 ALA A C 1
ATOM 1408 O O . ALA A 1 174 ? 5.136 2.152 -5.319 1.00 18.01 173 ALA A O 1
ATOM 1410 N N . PHE A 1 175 ? 6.139 3.267 -7.080 1.00 15.84 174 PHE A N 1
ATOM 1411 C CA . PHE A 1 175 ? 6.139 4.539 -6.332 1.00 16.10 174 PHE A CA 1
ATOM 1412 C C . PHE A 1 175 ? 6.057 5.667 -7.354 1.00 16.98 174 PHE A C 1
ATOM 1413 O O . PHE A 1 175 ? 6.233 5.451 -8.569 1.00 18.43 174 PHE A O 1
ATOM 1421 N N . SER A 1 176 ? 5.786 6.857 -6.833 1.00 17.48 175 SER A N 1
ATOM 1422 C CA . SER A 1 176 ? 5.679 8.100 -7.633 1.00 17.61 175 SER A CA 1
ATO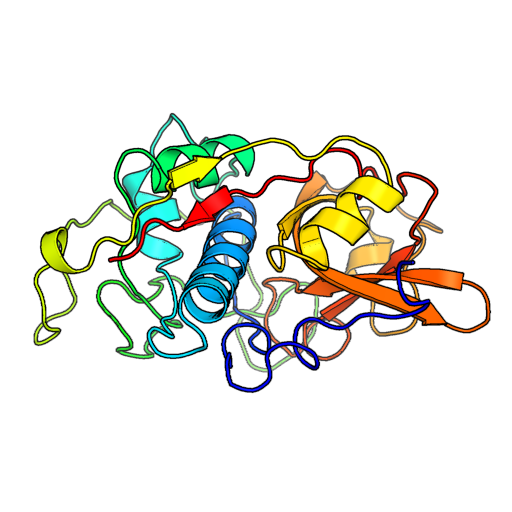M 1423 C C . SER A 1 176 ? 7.080 8.669 -7.816 1.00 16.33 175 SER A C 1
ATOM 1424 O O . SER A 1 176 ? 7.734 8.957 -6.788 1.00 19.06 175 SER A O 1
ATOM 1427 N N . VAL A 1 177 ? 7.494 8.883 -9.081 1.00 18.72 176 VAL A N 1
ATOM 1428 C CA . VAL A 1 177 ? 8.834 9.426 -9.406 1.00 18.84 176 VAL A CA 1
ATOM 1429 C C . VAL A 1 177 ? 8.675 10.931 -9.602 1.00 17.91 176 VAL A C 1
ATOM 1430 O O . VAL A 1 177 ? 7.884 11.274 -10.434 1.00 19.65 176 VAL A O 1
ATOM 1434 N N . TYR A 1 178 ? 9.356 11.684 -8.763 1.00 19.63 177 TYR A N 1
ATOM 1435 C CA . TYR A 1 178 ? 9.527 13.155 -8.937 1.00 21.01 177 TYR A CA 1
ATOM 1436 C C . TYR A 1 178 ? 10.860 13.381 -9.643 1.00 23.13 177 TYR A C 1
ATOM 1437 O O . TYR A 1 178 ? 11.790 12.556 -9.587 1.00 20.98 177 TYR A O 1
ATOM 1446 N N . SER A 1 179 ? 11.005 14.514 -10.346 1.00 21.78 178 SER A N 1
ATOM 1447 C CA . SER A 1 179 ? 12.193 14.694 -11.202 1.00 21.20 178 SER A CA 1
ATOM 1448 C C . SER A 1 179 ? 13.515 14.560 -10.421 1.00 21.85 178 SER A C 1
ATOM 1449 O O . SER A 1 179 ? 14.499 14.192 -11.033 1.00 22.90 178 SER A O 1
ATOM 1452 N N . ASP A 1 180 ? 13.626 14.841 -9.121 1.00 20.53 179 ASP A N 1
ATOM 1453 C CA . ASP A 1 180 ? 14.942 14.729 -8.440 1.00 19.08 179 ASP A CA 1
ATOM 1454 C C . ASP A 1 180 ? 15.379 13.254 -8.398 1.00 20.01 179 ASP A C 1
ATOM 1455 O O . ASP A 1 180 ? 16.590 13.005 -8.283 1.00 21.62 179 ASP A O 1
ATOM 1460 N N . PHE A 1 181 ? 14.413 12.321 -8.464 1.00 20.49 180 PHE A N 1
ATOM 1461 C CA . PHE A 1 181 ? 14.747 10.871 -8.351 1.00 20.08 180 PHE A CA 1
ATOM 1462 C C . PHE A 1 181 ? 15.685 10.491 -9.523 1.00 19.80 180 PHE A C 1
ATOM 1463 O O . PHE A 1 181 ? 16.545 9.655 -9.382 1.00 20.00 180 PHE A O 1
ATOM 1471 N N . LEU A 1 182 ? 15.496 11.118 -10.670 1.00 21.15 181 LEU A N 1
ATOM 1472 C CA . LEU A 1 182 ? 16.161 10.729 -11.943 1.00 24.10 181 LEU A CA 1
ATOM 1473 C C . LEU A 1 182 ? 17.674 10.854 -11.775 1.00 23.73 181 LEU A C 1
ATOM 1474 O O . LEU A 1 182 ? 18.413 10.015 -12.354 1.00 23.71 181 LEU A O 1
ATOM 1479 N N . LEU A 1 183 ? 18.136 11.791 -10.946 1.00 23.56 182 LEU A N 1
ATOM 1480 C CA . LEU A 1 183 ? 19.582 12.051 -10.755 1.00 26.48 182 LEU A CA 1
ATOM 1481 C C . LEU A 1 183 ? 20.172 11.302 -9.561 1.00 24.78 182 LEU A C 1
ATOM 1482 O O . LEU A 1 183 ? 21.370 11.539 -9.202 1.00 25.10 182 LEU A O 1
ATOM 1487 N N . TYR A 1 184 ? 19.440 10.344 -8.989 1.00 23.42 183 TYR A N 1
ATOM 1488 C CA . TYR A 1 184 ? 19.941 9.579 -7.829 1.00 21.78 183 TYR A CA 1
ATOM 1489 C C . TYR A 1 184 ? 21.296 8.953 -8.150 1.00 20.39 183 TYR A C 1
ATOM 1490 O O . TYR A 1 184 ? 21.445 8.328 -9.203 1.00 21.41 183 TYR A O 1
ATOM 1499 N N . LYS A 1 185 ? 22.244 9.033 -7.215 1.00 21.41 184 LYS A N 1
ATOM 1500 C CA . LYS A 1 185 ? 23.568 8.361 -7.293 1.00 22.91 184 LYS A CA 1
ATOM 1501 C C . LYS A 1 185 ? 23.794 7.449 -6.091 1.00 21.69 184 LYS A C 1
ATOM 1502 O O . LYS A 1 185 ? 24.339 6.377 -6.295 1.00 24.04 184 LYS A O 1
ATOM 1508 N N . SER A 1 186 ? 23.450 7.903 -4.887 1.00 25.52 185 SER A N 1
ATOM 1509 C CA . SER A 1 186 ? 23.817 7.194 -3.640 1.00 25.22 185 SER A CA 1
ATOM 1510 C C . SER A 1 186 ? 23.040 7.784 -2.480 1.00 22.34 185 SER A C 1
ATOM 1511 O O . SER A 1 186 ? 22.323 8.770 -2.646 1.00 24.32 185 SER A O 1
ATOM 1514 N N . GLY A 1 187 ? 23.147 7.128 -1.313 1.00 26.34 186 GLY A N 1
ATOM 1515 C CA . GLY A 1 187 ? 22.440 7.514 -0.078 1.00 24.48 186 GLY A CA 1
ATOM 1516 C C . GLY A 1 187 ? 20.965 7.127 -0.140 1.00 26.26 186 GLY A C 1
ATOM 1517 O O . GLY A 1 187 ? 20.596 6.292 -1.007 1.00 28.17 186 GLY A O 1
ATOM 1518 N N . VAL A 1 188 ? 20.157 7.653 0.759 1.00 23.33 187 VAL A N 1
ATOM 1519 C CA . VAL A 1 188 ? 18.719 7.301 0.866 1.00 25.48 187 VAL A CA 1
ATOM 1520 C C . VAL A 1 188 ? 17.917 8.368 0.161 1.00 25.76 187 VAL A C 1
ATOM 1521 O O . VAL A 1 188 ? 17.881 9.489 0.646 1.00 27.19 187 VAL A O 1
ATOM 1525 N N . TYR A 1 189 ? 17.284 8.021 -0.946 1.00 24.21 188 TYR A N 1
ATOM 1526 C CA . TYR A 1 189 ? 16.418 8.960 -1.670 1.00 21.89 188 TYR A CA 1
ATOM 1527 C C . TYR A 1 189 ? 15.229 9.389 -0.797 1.00 25.72 188 TYR A C 1
ATOM 1528 O O . TYR A 1 189 ? 14.483 8.561 -0.229 1.00 23.22 188 TYR A O 1
ATOM 1537 N N . GLN A 1 190 ? 15.029 10.716 -0.701 1.00 22.71 189 GLN A N 1
ATOM 1538 C CA . GLN A 1 190 ? 13.772 11.342 -0.237 1.00 26.00 189 GLN A CA 1
ATOM 1539 C C . GLN A 1 190 ? 13.462 12.478 -1.211 1.00 23.51 189 GLN A C 1
ATOM 1540 O O . GLN A 1 190 ? 14.433 13.150 -1.644 1.00 27.01 189 GLN A O 1
ATOM 1546 N N . HIS A 1 191 ? 12.210 12.614 -1.585 1.00 23.78 190 HIS A N 1
ATOM 1547 C CA . HIS A 1 191 ? 11.752 13.668 -2.505 1.00 24.10 190 HIS A CA 1
ATOM 1548 C C . HIS A 1 191 ? 12.044 15.014 -1.831 1.00 28.47 190 HIS A C 1
ATOM 1549 O O . HIS A 1 191 ? 11.529 15.237 -0.763 1.00 28.54 190 HIS A O 1
ATOM 1556 N N . VAL A 1 192 ? 12.878 15.848 -2.446 1.00 27.03 191 VAL A N 1
ATOM 1557 C CA . VAL A 1 192 ? 13.265 17.200 -1.906 1.00 29.44 191 VAL A CA 1
ATOM 1558 C C . VAL A 1 192 ? 12.779 18.285 -2.879 1.00 30.45 191 VAL A C 1
ATOM 1559 O O . VAL A 1 192 ? 12.364 19.338 -2.419 1.00 33.41 191 VAL A O 1
ATOM 1563 N N A THR A 1 193 ? 12.725 18.010 -4.178 0.50 29.54 192 THR A N 1
ATOM 1564 N N B THR A 1 193 ? 12.856 18.030 -4.191 0.50 29.35 192 THR A N 1
ATOM 1565 C CA A THR A 1 193 ? 12.361 19.038 -5.185 0.50 27.93 192 THR A CA 1
ATOM 1566 C CA B THR A 1 193 ? 12.504 19.007 -5.262 0.50 27.59 192 THR A CA 1
ATOM 1567 C C A THR A 1 193 ? 11.935 18.355 -6.469 0.50 29.53 192 THR A C 1
ATOM 1568 C C B THR A 1 193 ? 11.835 18.302 -6.436 0.50 28.85 192 THR A C 1
ATOM 1569 O O A THR A 1 193 ? 12.354 17.175 -6.681 0.50 29.25 192 THR A O 1
ATOM 1570 O O B THR A 1 193 ? 11.972 17.048 -6.571 0.50 25.71 192 THR A O 1
ATOM 1577 N N . GLY A 1 194 ? 11.174 19.077 -7.291 1.00 27.27 193 GLY A N 1
ATOM 1578 C CA . GLY A 1 194 ? 10.745 18.618 -8.616 1.00 26.04 193 GLY A CA 1
ATOM 1579 C C . GLY A 1 194 ? 9.325 18.137 -8.652 1.00 26.65 193 GLY A C 1
ATOM 1580 O O . GLY A 1 194 ? 8.810 17.728 -7.626 1.00 29.75 193 GLY A O 1
ATOM 1581 N N . GLU A 1 195 ? 8.771 18.112 -9.856 1.00 23.83 194 GLU A N 1
ATOM 1582 C CA . GLU A 1 195 ? 7.383 17.804 -10.151 1.00 26.86 194 GLU A CA 1
ATOM 1583 C C . GLU A 1 195 ? 7.273 16.280 -10.327 1.00 27.10 194 GLU A C 1
ATOM 1584 O O . GLU A 1 195 ? 8.327 15.595 -10.549 1.00 24.75 194 GLU A O 1
ATOM 1590 N N . MET A 1 196 ? 6.042 15.828 -10.199 1.00 28.52 195 MET A N 1
ATOM 1591 C CA . MET A 1 196 ? 5.588 14.451 -10.460 1.00 30.22 195 MET A CA 1
ATOM 1592 C C . MET A 1 196 ? 5.834 14.139 -11.925 1.00 29.01 195 MET A C 1
ATOM 1593 O O . MET A 1 196 ? 5.398 14.925 -12.795 1.00 29.50 195 MET A O 1
ATOM 1598 N N A MET A 1 197 ? 6.553 13.043 -12.200 0.50 25.57 196 MET A N 1
ATOM 1599 N N B MET A 1 197 ? 6.441 12.987 -12.204 0.50 26.35 196 MET A N 1
ATOM 1600 C CA A MET A 1 197 ? 6.753 12.517 -13.584 0.50 24.19 196 MET A CA 1
ATOM 1601 C CA B MET A 1 197 ? 6.680 12.520 -13.598 0.50 24.79 196 MET A CA 1
ATOM 1602 C C A MET A 1 197 ? 5.762 11.376 -13.883 0.50 23.94 196 MET A C 1
ATOM 1603 C C B MET A 1 197 ? 5.881 11.267 -13.930 0.50 24.01 196 MET A C 1
ATOM 1604 O O A MET A 1 197 ? 5.248 11.322 -15.020 0.50 27.97 196 MET A O 1
ATOM 1605 O O B MET A 1 197 ? 5.742 10.983 -15.142 0.50 24.87 196 MET A O 1
ATOM 1614 N N . GLY A 1 198 ? 5.475 10.487 -12.928 1.00 22.06 197 GLY A N 1
ATOM 1615 C CA . GLY A 1 198 ? 4.634 9.316 -13.169 1.00 22.40 197 GLY A CA 1
ATOM 1616 C C . GLY A 1 198 ? 4.929 8.197 -12.190 1.00 21.12 197 GLY A C 1
ATOM 1617 O O . GLY A 1 198 ? 5.872 8.330 -11.420 1.00 20.93 197 GLY A O 1
ATOM 1618 N N . GLY A 1 199 ? 4.170 7.119 -12.305 1.00 21.48 198 GLY A N 1
ATOM 1619 C CA . GLY A 1 199 ? 4.367 5.932 -11.459 1.00 20.35 198 GLY A CA 1
ATOM 1620 C C . GLY A 1 199 ? 5.449 5.034 -12.026 1.00 20.35 198 GLY A C 1
ATOM 1621 O O . GLY A 1 199 ? 5.649 5.041 -13.250 1.00 21.37 198 GLY A O 1
ATOM 1622 N N . HIS A 1 200 ? 6.169 4.356 -11.149 1.00 15.80 199 HIS A N 1
ATOM 1623 C CA . HIS A 1 200 ? 7.276 3.478 -11.567 1.00 15.73 199 HIS A CA 1
ATOM 1624 C C . HIS A 1 200 ? 7.275 2.206 -10.737 1.00 15.52 199 HIS A C 1
ATOM 1625 O O . HIS A 1 200 ? 7.284 2.326 -9.503 1.00 17.58 199 HIS A O 1
ATOM 1632 N N . ALA A 1 201 ? 7.516 1.087 -11.405 1.00 15.48 200 ALA A N 1
ATOM 1633 C CA . ALA A 1 201 ? 7.514 -0.253 -10.791 1.00 13.95 200 ALA A CA 1
ATOM 1634 C C . ALA A 1 201 ? 8.954 -0.752 -10.708 1.00 15.06 200 ALA A C 1
ATOM 1635 O O . ALA A 1 201 ? 9.719 -0.578 -11.678 1.00 14.76 200 ALA A O 1
ATOM 1637 N N . ILE A 1 202 ? 9.278 -1.401 -9.580 1.00 13.21 201 ILE A N 1
ATOM 1638 C CA . ILE A 1 202 ? 10.659 -1.751 -9.190 1.00 13.20 201 ILE A CA 1
ATOM 1639 C C . ILE A 1 202 ? 10.631 -3.076 -8.395 1.00 14.70 201 ILE A C 1
ATOM 1640 O O . ILE A 1 202 ? 9.547 -3.594 -8.084 1.00 12.63 201 ILE A O 1
ATOM 1645 N N . ARG A 1 203 ? 11.828 -3.559 -8.048 1.00 13.98 202 ARG A N 1
ATOM 1646 C CA . ARG A 1 203 ? 11.982 -4.768 -7.214 1.00 13.66 202 ARG A CA 1
ATOM 1647 C C . ARG A 1 203 ? 12.572 -4.379 -5.869 1.00 14.91 202 ARG A C 1
ATOM 1648 O O . ARG A 1 203 ? 13.633 -3.772 -5.856 1.00 14.20 202 ARG A O 1
ATOM 1656 N N . ILE A 1 204 ? 11.871 -4.686 -4.768 1.00 12.65 203 ILE A N 1
ATOM 1657 C CA . ILE A 1 204 ? 12.347 -4.429 -3.395 1.00 12.57 203 ILE A CA 1
ATOM 1658 C C . ILE A 1 204 ? 12.971 -5.723 -2.853 1.00 13.86 203 ILE A C 1
ATOM 1659 O O . ILE A 1 204 ? 12.272 -6.783 -2.833 1.00 12.94 203 ILE A O 1
ATOM 1664 N N . LEU A 1 205 ? 14.260 -5.657 -2.466 1.00 13.76 204 LEU A N 1
ATOM 1665 C CA . LEU A 1 205 ? 15.026 -6.881 -2.131 1.00 13.93 204 LEU A CA 1
ATOM 1666 C C . LEU A 1 205 ? 15.690 -6.790 -0.748 1.00 13.84 204 LEU A C 1
ATOM 1667 O O . LEU A 1 205 ? 16.483 -7.675 -0.437 1.00 14.40 204 LEU A O 1
ATOM 1672 N N . GLY A 1 206 ? 15.340 -5.792 0.069 1.00 13.95 205 GLY A N 1
ATOM 1673 C CA . GLY A 1 206 ? 15.903 -5.689 1.421 1.00 16.22 205 GLY A CA 1
ATOM 1674 C C . GLY A 1 206 ? 15.652 -4.343 2.032 1.00 15.91 205 GLY A C 1
ATOM 1675 O O . GLY A 1 206 ? 14.826 -3.562 1.510 1.00 14.07 205 GLY A O 1
ATOM 1676 N N . TRP A 1 207 ? 16.300 -4.129 3.166 1.00 15.96 206 TRP A N 1
ATOM 1677 C CA . TRP A 1 207 ? 16.189 -2.880 3.948 1.00 16.66 206 TRP A CA 1
ATOM 1678 C C . TRP A 1 207 ? 17.459 -2.685 4.767 1.00 17.63 206 TRP A C 1
ATOM 1679 O O . TRP A 1 207 ? 18.277 -3.603 4.907 1.00 17.27 206 TRP A O 1
ATOM 1690 N N . GLY A 1 208 ? 17.536 -1.500 5.357 1.00 18.35 207 GLY A N 1
ATOM 1691 C CA . GLY A 1 208 ? 18.660 -1.134 6.217 1.00 18.53 207 GLY A CA 1
ATOM 1692 C C . GLY A 1 208 ? 18.445 0.255 6.782 1.00 17.92 207 GLY A C 1
ATOM 1693 O O . GLY A 1 208 ? 17.345 0.826 6.712 1.00 20.46 207 GLY A O 1
ATOM 1694 N N . VAL A 1 209 ? 19.519 0.775 7.337 1.00 22.34 208 VAL A N 1
ATOM 1695 C CA . VAL A 1 209 ? 19.557 2.129 7.941 1.00 25.59 208 VAL A CA 1
ATOM 1696 C C . VAL A 1 209 ? 20.915 2.698 7.538 1.00 28.11 208 VAL A C 1
ATOM 1697 O O . VAL A 1 209 ? 21.922 1.986 7.664 1.00 28.97 208 VAL A O 1
ATOM 1701 N N . GLU A 1 210 ? 20.900 3.892 6.959 1.00 31.51 209 GLU A N 1
ATOM 1702 C CA . GLU A 1 210 ? 22.130 4.637 6.596 1.00 35.10 209 GLU A CA 1
ATOM 1703 C C . GLU A 1 210 ? 22.042 6.035 7.246 1.00 37.50 209 GLU A C 1
ATOM 1704 O O . GLU A 1 210 ? 21.037 6.757 7.021 1.00 39.62 209 GLU A O 1
ATOM 1710 N N A ASN A 1 211 ? 23.003 6.330 8.125 0.50 42.07 210 ASN A N 1
ATOM 1711 N N B ASN A 1 211 ? 23.087 6.406 7.997 0.50 43.39 210 ASN A N 1
ATOM 1712 C CA A ASN A 1 211 ? 23.148 7.622 8.853 0.50 43.11 210 ASN A CA 1
ATOM 1713 C CA B ASN A 1 211 ? 23.186 7.609 8.881 0.50 44.74 210 ASN A CA 1
ATOM 1714 C C A ASN A 1 211 ? 21.837 7.938 9.573 0.50 42.09 210 ASN A C 1
ATOM 1715 C C B ASN A 1 211 ? 21.824 7.907 9.517 0.50 42.91 210 ASN A C 1
ATOM 1716 O O A ASN A 1 211 ? 21.345 9.073 9.453 0.50 48.95 210 ASN A O 1
ATOM 1717 O O B ASN A 1 211 ? 21.289 9.009 9.288 0.50 49.50 210 ASN A O 1
ATOM 1726 N N . GLY A 1 212 ? 21.307 6.943 10.284 1.00 38.03 211 GLY A N 1
ATOM 1727 C CA . GLY A 1 212 ? 20.036 7.030 11.022 1.00 40.33 211 GLY A CA 1
ATOM 1728 C C . GLY A 1 212 ? 18.801 7.075 10.133 1.00 38.22 211 GLY A C 1
ATOM 1729 O O . GLY A 1 212 ? 17.718 7.132 10.710 1.00 39.50 211 GLY A O 1
ATOM 1730 N N . THR A 1 213 ? 18.915 6.982 8.799 1.00 33.63 212 THR A N 1
ATOM 1731 C CA . THR A 1 213 ? 17.720 6.991 7.910 1.00 27.38 212 THR A CA 1
ATOM 1732 C C . THR A 1 213 ? 17.336 5.563 7.512 1.00 24.30 212 THR A C 1
ATOM 1733 O O . THR A 1 213 ? 18.138 4.910 6.854 1.00 25.74 212 THR A O 1
ATOM 1737 N N . PRO A 1 214 ? 16.129 5.075 7.884 1.00 26.03 213 PRO A N 1
ATOM 1738 C CA . PRO A 1 214 ? 15.690 3.735 7.460 1.00 24.18 213 PRO A CA 1
ATOM 1739 C C . PRO A 1 214 ? 15.407 3.738 5.951 1.00 21.81 213 PRO A C 1
ATOM 1740 O O . PRO A 1 214 ? 14.802 4.683 5.406 1.00 20.75 213 PRO A O 1
ATOM 1744 N N . TYR A 1 215 ? 15.771 2.654 5.262 1.00 19.84 214 TYR A N 1
ATOM 1745 C CA . TYR A 1 215 ? 15.586 2.606 3.796 1.00 21.05 214 TYR A CA 1
ATOM 1746 C C . TYR A 1 215 ? 15.080 1.223 3.356 1.00 17.20 214 TYR A C 1
ATOM 1747 O O . TYR A 1 215 ? 15.295 0.226 4.072 1.00 16.78 214 TYR A O 1
ATOM 1756 N N . TRP A 1 216 ? 14.573 1.203 2.134 1.00 18.33 215 TRP A N 1
ATOM 1757 C CA . TRP A 1 216 ? 14.409 -0.027 1.308 1.00 17.23 215 TRP A CA 1
ATOM 1758 C C . TRP A 1 216 ? 15.539 -0.140 0.305 1.00 17.47 215 TRP A C 1
ATOM 1759 O O . TRP A 1 216 ? 15.898 0.924 -0.339 1.00 15.96 215 TRP A O 1
ATOM 1770 N N . LEU A 1 217 ? 16.000 -1.350 0.061 1.00 15.00 216 LEU A N 1
ATOM 1771 C CA . LEU A 1 217 ? 16.988 -1.668 -0.953 1.00 14.88 216 LEU A CA 1
ATOM 1772 C C . LEU A 1 217 ? 16.221 -2.073 -2.205 1.00 15.63 216 LEU A C 1
ATOM 1773 O O . LEU A 1 217 ? 15.415 -3.028 -2.163 1.00 15.67 216 LEU A O 1
ATOM 1778 N N . VAL A 1 218 ? 16.417 -1.341 -3.305 1.00 14.40 217 VAL A N 1
ATOM 1779 C CA . VAL A 1 218 ? 15.547 -1.464 -4.492 1.00 14.56 217 VAL A CA 1
ATOM 1780 C C . VAL A 1 218 ? 16.422 -1.602 -5.727 1.00 13.59 217 VAL A C 1
ATOM 1781 O O . VAL A 1 218 ? 17.497 -0.885 -5.859 1.00 15.29 217 VAL A O 1
ATOM 1785 N N . ALA A 1 219 ? 15.995 -2.480 -6.632 1.00 13.53 218 ALA A N 1
ATOM 1786 C CA . ALA A 1 219 ? 16.612 -2.587 -7.973 1.00 14.27 218 ALA A CA 1
ATOM 1787 C C . ALA A 1 219 ? 15.784 -1.857 -9.008 1.00 14.60 218 ALA A C 1
ATOM 1788 O O . ALA A 1 219 ? 14.587 -2.127 -9.085 1.00 13.24 218 ALA A O 1
ATOM 1790 N N . ASN A 1 220 ? 16.427 -0.968 -9.776 1.00 14.61 219 ASN A N 1
ATOM 1791 C CA . ASN A 1 220 ? 15.812 -0.339 -10.956 1.00 14.05 219 ASN A CA 1
ATOM 1792 C C . ASN A 1 220 ? 16.095 -1.218 -12.164 1.00 13.53 219 ASN A C 1
ATOM 1793 O O . ASN A 1 220 ? 16.907 -2.152 -12.029 1.00 14.01 219 ASN A O 1
ATOM 1798 N N . SER A 1 221 ? 15.433 -0.935 -13.291 1.00 13.23 220 SER A N 1
ATOM 1799 C CA . SER A 1 221 ? 15.555 -1.678 -14.557 1.00 13.86 220 SER A CA 1
ATOM 1800 C C . SER A 1 221 ? 16.106 -0.721 -15.630 1.00 12.56 220 SER A C 1
ATOM 1801 O O . SER A 1 221 ? 15.712 -0.850 -16.777 1.00 14.31 220 SER A O 1
ATOM 1804 N N . TRP A 1 222 ? 17.071 0.096 -15.231 1.00 15.26 221 TRP A N 1
ATOM 1805 C CA . TRP A 1 222 ? 17.700 1.155 -16.074 1.00 14.38 221 TRP A CA 1
ATOM 1806 C C . TRP A 1 222 ? 19.185 0.872 -16.272 1.00 15.23 221 TRP A C 1
ATOM 1807 O O . TRP A 1 222 ? 19.930 1.833 -16.498 1.00 17.23 221 TRP A O 1
ATOM 1818 N N . ASN A 1 223 ? 19.605 -0.388 -16.254 1.00 15.06 222 ASN A N 1
ATOM 1819 C CA . ASN A 1 223 ? 21.024 -0.784 -16.445 1.00 16.25 222 ASN A CA 1
ATOM 1820 C C . ASN A 1 223 ? 21.830 -0.361 -15.227 1.00 15.53 222 ASN A C 1
ATOM 1821 O O . ASN A 1 223 ? 21.319 0.274 -14.310 1.00 14.70 222 ASN A O 1
ATOM 1826 N N . THR A 1 224 ? 23.129 -0.691 -15.218 1.00 15.95 223 THR A N 1
ATOM 1827 C CA . THR A 1 224 ? 23.970 -0.592 -14.032 1.00 18.67 223 THR A CA 1
ATOM 1828 C C . THR A 1 224 ? 24.665 0.759 -13.975 1.00 18.45 223 THR A C 1
ATOM 1829 O O . THR A 1 224 ? 25.203 1.063 -12.920 1.00 18.44 223 THR A O 1
ATOM 1833 N N . ASP A 1 225 ? 24.657 1.528 -15.075 1.00 18.85 224 ASP A N 1
ATOM 1834 C CA . ASP A 1 225 ? 25.278 2.875 -15.040 1.00 18.66 224 ASP A CA 1
ATOM 1835 C C . ASP A 1 225 ? 24.311 3.941 -14.514 1.00 19.76 224 ASP A C 1
ATOM 1836 O O . ASP A 1 225 ? 24.749 5.110 -14.287 1.00 21.58 224 ASP A O 1
ATOM 1841 N N . TRP A 1 226 ? 23.051 3.574 -14.257 1.00 18.72 225 TRP A N 1
ATOM 1842 C CA . TRP A 1 226 ? 22.097 4.454 -13.561 1.00 16.81 225 TRP A CA 1
ATOM 1843 C C . TRP A 1 226 ? 22.250 4.223 -12.058 1.00 16.98 225 TRP A C 1
ATOM 1844 O O . TRP A 1 226 ? 22.399 3.061 -11.642 1.00 18.02 225 TRP A O 1
ATOM 1855 N N . GLY A 1 227 ? 22.107 5.270 -11.267 1.00 17.06 226 GLY A N 1
ATOM 1856 C CA . GLY A 1 227 ? 22.007 5.104 -9.808 1.00 17.17 226 GLY A CA 1
ATOM 1857 C C . GLY A 1 227 ? 23.241 4.489 -9.215 1.00 20.85 226 GLY A C 1
ATOM 1858 O O . GLY A 1 227 ? 24.368 4.790 -9.676 1.00 20.12 226 GLY A O 1
ATOM 1859 N N . ASP A 1 228 ? 23.074 3.720 -8.143 1.00 19.95 227 ASP A N 1
ATOM 1860 C CA . ASP A 1 228 ? 24.190 3.078 -7.430 1.00 20.98 227 ASP A CA 1
ATOM 1861 C C . ASP A 1 228 ? 24.384 1.679 -7.996 1.00 20.95 227 ASP A C 1
ATOM 1862 O O . ASP A 1 228 ? 23.803 0.695 -7.445 1.00 19.88 227 ASP A O 1
ATOM 1867 N N . ASN A 1 229 ? 25.071 1.563 -9.110 1.00 20.54 228 ASN A N 1
ATOM 1868 C CA . ASN A 1 229 ? 25.250 0.293 -9.832 1.00 20.22 228 ASN A CA 1
ATOM 1869 C C . ASN A 1 229 ? 23.865 -0.301 -10.187 1.00 19.27 228 ASN A C 1
ATOM 1870 O O . ASN A 1 229 ? 23.750 -1.532 -10.196 1.00 17.72 228 ASN A O 1
ATOM 1875 N N . GLY A 1 230 ? 22.859 0.550 -10.454 1.00 16.72 229 GLY A N 1
ATOM 1876 C CA . GLY A 1 230 ? 21.530 0.102 -10.917 1.00 16.31 229 GLY A CA 1
ATOM 1877 C C . GLY A 1 230 ? 20.538 -0.079 -9.795 1.00 16.17 229 GLY A C 1
ATOM 1878 O O . GLY A 1 230 ? 19.312 -0.213 -10.089 1.00 14.90 229 GLY A O 1
ATOM 1879 N N . PHE A 1 231 ? 21.026 -0.000 -8.577 1.00 16.15 230 PHE A N 1
ATOM 1880 C CA . PHE A 1 231 ? 20.198 -0.057 -7.353 1.00 16.87 230 PHE A CA 1
ATOM 1881 C C . PHE A 1 231 ? 20.013 1.333 -6.765 1.00 17.83 230 PHE A C 1
ATOM 1882 O O . PHE A 1 231 ? 20.750 2.289 -7.091 1.00 18.96 230 PHE A O 1
ATOM 1890 N N . PHE A 1 232 ? 19.041 1.474 -5.880 1.00 15.83 231 PHE A N 1
ATOM 1891 C CA . PHE A 1 232 ? 18.865 2.691 -5.061 1.00 16.12 231 PHE A CA 1
ATOM 1892 C C . PHE A 1 232 ? 18.334 2.288 -3.703 1.00 19.11 231 PHE A C 1
ATOM 1893 O O . PHE A 1 232 ? 17.910 1.145 -3.526 1.00 16.97 231 PHE A O 1
ATOM 1901 N N . LYS A 1 233 ? 18.419 3.216 -2.771 1.00 17.49 232 LYS A N 1
ATOM 1902 C CA . LYS A 1 233 ? 17.774 3.132 -1.453 1.00 20.82 232 LYS A CA 1
ATOM 1903 C C . LYS A 1 233 ? 16.726 4.222 -1.407 1.00 19.51 232 LYS A C 1
ATOM 1904 O O . LYS A 1 233 ? 16.954 5.329 -1.938 1.00 19.60 232 LYS A O 1
ATOM 1910 N N . ILE A 1 234 ? 15.602 3.948 -0.795 1.00 18.13 233 ILE A N 1
ATOM 1911 C CA . ILE A 1 234 ? 14.505 4.930 -0.648 1.00 18.61 233 ILE A CA 1
ATOM 1912 C C . ILE A 1 234 ? 13.932 4.879 0.772 1.00 19.64 233 ILE A C 1
ATOM 1913 O O . ILE A 1 234 ? 13.881 3.801 1.386 1.00 18.63 233 ILE A O 1
ATOM 1918 N N . LEU A 1 235 ? 13.591 6.043 1.315 1.00 19.10 234 LEU A N 1
ATOM 1919 C CA . LEU A 1 235 ? 13.083 6.183 2.699 1.00 21.17 234 LEU A CA 1
ATOM 1920 C C . LEU A 1 235 ? 12.008 5.126 2.960 1.00 19.80 234 LEU A C 1
ATOM 1921 O O . LEU A 1 235 ? 11.043 5.022 2.172 1.00 18.60 234 LEU A O 1
ATOM 1926 N N . ARG A 1 236 ? 12.139 4.459 4.109 1.00 20.94 235 ARG A N 1
ATOM 1927 C CA . ARG A 1 236 ? 11.283 3.356 4.587 1.00 21.12 235 ARG A CA 1
ATOM 1928 C C . ARG A 1 236 ? 10.520 3.827 5.828 1.00 21.41 235 ARG A C 1
ATOM 1929 O O . ARG A 1 236 ? 11.148 4.480 6.686 1.00 23.58 235 ARG A O 1
ATOM 1937 N N . GLY A 1 237 ? 9.235 3.487 5.917 1.00 21.35 236 GLY A N 1
ATOM 1938 C CA . GLY A 1 237 ? 8.480 3.673 7.168 1.00 25.05 236 GLY A CA 1
ATOM 1939 C C . GLY A 1 237 ? 7.409 4.722 7.100 1.00 24.06 236 GLY A C 1
ATOM 1940 O O . GLY A 1 237 ? 6.551 4.699 7.970 1.00 26.16 236 GLY A O 1
ATOM 1941 N N . GLN A 1 238 ? 7.385 5.518 6.032 1.00 24.82 237 GLN A N 1
ATOM 1942 C CA . GLN A 1 238 ? 6.475 6.677 5.908 1.00 26.33 237 GLN A CA 1
ATOM 1943 C C . GLN A 1 238 ? 5.667 6.575 4.605 1.00 24.67 237 GLN A C 1
ATOM 1944 O O . GLN A 1 238 ? 5.159 7.602 4.143 1.00 24.89 237 GLN A O 1
ATOM 1950 N N . ASP A 1 239 ? 5.554 5.393 3.979 1.00 22.88 238 ASP A N 1
ATOM 1951 C CA . ASP A 1 239 ? 4.890 5.265 2.660 1.00 20.09 238 ASP A CA 1
ATOM 1952 C C . ASP A 1 239 ? 5.394 6.386 1.715 1.00 20.02 238 ASP A C 1
ATOM 1953 O O . ASP A 1 239 ? 4.560 6.981 0.985 1.00 19.44 238 ASP A O 1
ATOM 1958 N N . HIS A 1 240 ? 6.701 6.595 1.705 1.00 19.61 239 HIS A N 1
ATOM 1959 C CA . HIS A 1 240 ? 7.346 7.708 0.961 1.00 19.00 239 HIS A CA 1
ATOM 1960 C C . HIS A 1 240 ? 7.108 7.516 -0.537 1.00 20.44 239 HIS A C 1
ATOM 1961 O O . HIS A 1 240 ? 7.619 6.495 -1.097 1.00 18.58 239 HIS A O 1
ATOM 1968 N N . CYS A 1 241 ? 6.459 8.494 -1.196 1.00 18.65 240 CYS A N 1
ATOM 1969 C CA . CYS A 1 241 ? 6.134 8.437 -2.649 1.00 19.28 240 CYS A CA 1
ATOM 1970 C C . CYS A 1 241 ? 5.283 7.188 -2.960 1.00 18.21 240 CYS A C 1
ATOM 1971 O O . CYS A 1 241 ? 5.230 6.729 -4.105 1.00 19.16 240 CYS A O 1
ATOM 1974 N N . GLY A 1 242 ? 4.625 6.600 -1.958 1.00 17.54 241 GLY A N 1
ATOM 1975 C CA . GLY A 1 242 ? 3.741 5.437 -2.187 1.00 18.64 241 GLY A CA 1
ATOM 1976 C C . GLY A 1 242 ? 4.506 4.103 -2.195 1.00 18.57 241 GLY A C 1
ATOM 1977 O O . GLY A 1 242 ? 3.886 3.129 -2.594 1.00 19.21 241 GLY A O 1
ATOM 1978 N N . ILE A 1 243 ? 5.745 4.050 -1.720 1.00 17.43 242 ILE A N 1
ATOM 1979 C CA . ILE A 1 243 ? 6.666 2.880 -1.890 1.00 17.87 242 ILE A CA 1
ATOM 1980 C C . ILE A 1 243 ? 6.078 1.660 -1.159 1.00 17.34 242 ILE A C 1
ATOM 1981 O O . ILE A 1 243 ? 6.368 0.532 -1.560 1.00 18.35 242 ILE A O 1
ATOM 1986 N N . GLU A 1 244 ? 5.287 1.851 -0.119 1.00 17.07 243 GLU A N 1
ATOM 1987 C CA . GLU A 1 244 ? 4.732 0.714 0.659 1.00 16.49 243 GLU A CA 1
ATOM 1988 C C . GLU A 1 244 ? 3.289 0.414 0.228 1.00 16.29 243 GLU A C 1
ATOM 1989 O O . GLU A 1 244 ? 2.655 -0.451 0.854 1.00 18.04 243 GLU A O 1
ATOM 1995 N N . SER A 1 245 ? 2.730 1.105 -0.785 1.00 15.83 244 SER A N 1
ATOM 1996 C CA . SER A 1 245 ? 1.264 1.094 -0.993 1.00 17.51 244 SER A CA 1
ATOM 1997 C C . SER A 1 245 ? 0.855 0.146 -2.105 1.00 17.41 244 SER A C 1
ATOM 1998 O O . SER A 1 245 ? -0.338 -0.122 -2.222 1.00 18.30 244 SER A O 1
ATOM 2001 N N A GLU A 1 246 ? 1.811 -0.358 -2.902 0.70 17.30 245 GLU A N 1
ATOM 2002 N N B GLU A 1 246 ? 1.783 -0.332 -2.936 0.30 16.48 245 GLU A N 1
ATOM 2003 C CA A GLU A 1 246 ? 1.507 -1.094 -4.164 0.70 17.55 245 GLU A CA 1
ATOM 2004 C CA B GLU A 1 246 ? 1.413 -1.169 -4.108 0.30 15.99 245 GLU A CA 1
ATOM 2005 C C A GLU A 1 246 ? 2.366 -2.358 -4.262 0.70 16.80 245 GLU A C 1
ATOM 2006 C C B GLU A 1 246 ? 2.441 -2.291 -4.239 0.30 15.45 245 GLU A C 1
ATOM 2007 O O A GLU A 1 246 ? 2.753 -2.725 -5.400 0.70 16.73 245 GLU A O 1
ATOM 2008 O O B GLU A 1 246 ? 3.016 -2.482 -5.337 0.30 14.86 245 GLU A O 1
ATOM 2019 N N . VAL A 1 247 ? 2.671 -2.981 -3.127 1.00 14.08 246 VAL A N 1
ATOM 2020 C CA . VAL A 1 247 ? 3.605 -4.140 -3.097 1.00 14.87 246 VAL A CA 1
ATOM 2021 C C . VAL A 1 247 ? 2.816 -5.400 -3.448 1.00 13.84 246 VAL A C 1
ATOM 2022 O O . VAL A 1 247 ? 1.677 -5.626 -2.925 1.00 13.78 246 VAL A O 1
ATOM 2026 N N A VAL A 1 248 ? 3.395 -6.220 -4.313 0.50 13.86 247 VAL A N 1
ATOM 2027 N N B VAL A 1 248 ? 3.332 -6.199 -4.384 0.50 14.52 247 VAL A N 1
ATOM 2028 C CA A VAL A 1 248 ? 2.757 -7.432 -4.885 0.50 13.50 247 VAL A CA 1
ATOM 2029 C CA B VAL A 1 248 ? 2.682 -7.455 -4.858 0.50 14.59 247 VAL A CA 1
ATOM 2030 C C A VAL A 1 248 ? 3.801 -8.554 -4.818 0.50 12.56 247 VAL A C 1
ATOM 2031 C C B VAL A 1 248 ? 3.740 -8.563 -5.002 0.50 13.45 247 VAL A C 1
ATOM 2032 O O A VAL A 1 248 ? 4.999 -8.285 -4.877 0.50 11.81 247 VAL A O 1
ATOM 2033 O O B VAL A 1 248 ? 4.857 -8.314 -5.500 0.50 13.24 247 VAL A O 1
ATOM 2040 N N . ALA A 1 249 ? 3.346 -9.782 -4.650 1.00 13.14 248 ALA A N 1
ATOM 2041 C CA . ALA A 1 249 ? 4.225 -10.945 -4.728 1.00 12.85 248 ALA A CA 1
ATOM 2042 C C . ALA A 1 249 ? 3.387 -12.203 -4.989 1.00 13.11 248 ALA A C 1
ATOM 2043 O O . ALA A 1 249 ? 2.185 -12.124 -5.381 1.00 11.80 248 ALA A O 1
ATOM 2045 N N . GLY A 1 250 ? 4.021 -13.349 -4.838 1.00 12.37 249 GLY A N 1
ATOM 2046 C CA . GLY A 1 250 ? 3.417 -14.644 -5.187 1.00 12.55 249 GLY A CA 1
ATOM 2047 C C . GLY A 1 250 ? 4.393 -15.753 -4.928 1.00 13.66 249 GLY A C 1
ATOM 2048 O O . GLY A 1 250 ? 5.589 -15.487 -4.914 1.00 12.85 249 GLY A O 1
ATOM 2049 N N . ILE A 1 251 ? 3.887 -16.934 -4.683 1.00 13.30 250 ILE A N 1
ATOM 2050 C CA . ILE A 1 251 ? 4.706 -18.116 -4.361 1.00 12.87 250 ILE A CA 1
ATOM 2051 C C . ILE A 1 251 ? 4.792 -18.963 -5.606 1.00 12.31 250 ILE A C 1
ATOM 2052 O O . ILE A 1 251 ? 3.799 -19.220 -6.289 1.00 11.91 250 ILE A O 1
ATOM 2057 N N . PRO A 1 252 ? 5.985 -19.389 -6.024 1.00 12.23 251 PRO A N 1
ATOM 2058 C CA . PRO A 1 252 ? 6.093 -20.231 -7.196 1.00 12.32 251 PRO A CA 1
ATOM 2059 C C . PRO A 1 252 ? 5.532 -21.639 -7.022 1.00 12.96 251 PRO A C 1
ATOM 2060 O O . PRO A 1 252 ? 5.570 -22.169 -5.949 1.00 13.85 251 PRO A O 1
ATOM 2064 N N . ARG A 1 253 ? 5.009 -22.201 -8.104 1.00 14.15 252 ARG A N 1
ATOM 2065 C CA . ARG A 1 253 ? 4.772 -23.647 -8.234 1.00 17.98 252 ARG A CA 1
ATOM 2066 C C . ARG A 1 253 ? 6.096 -24.342 -8.469 1.00 19.62 252 ARG A C 1
ATOM 2067 O O . ARG A 1 253 ? 6.885 -23.839 -9.276 1.00 25.33 252 ARG A O 1
ATOM 2075 N N . THR A 1 254 ? 6.316 -25.489 -7.835 1.00 20.78 253 THR A N 1
ATOM 2076 C CA . THR A 1 254 ? 7.471 -26.346 -8.136 1.00 24.68 253 THR A CA 1
ATOM 2077 C C . THR A 1 254 ? 7.278 -26.834 -9.563 1.00 26.24 253 THR A C 1
ATOM 2078 O O . THR A 1 254 ? 6.129 -27.240 -9.914 1.00 26.05 253 THR A O 1
ATOM 2082 N N . ASP A 1 255 ? 8.298 -26.703 -10.376 1.00 27.01 254 ASP A N 1
ATOM 2083 C CA . ASP A 1 255 ? 8.224 -27.050 -11.828 1.00 34.82 254 ASP A CA 1
ATOM 2084 C C . ASP A 1 255 ? 7.919 -28.545 -11.969 1.00 45.81 254 ASP A C 1
ATOM 2085 O O . ASP A 1 255 ? 7.102 -28.953 -12.824 1.00 51.38 254 ASP A O 1
#

Sequence (255 aa):
KLPASSFDAREEQWPQCPTIKKKEEIRRDQGSCGSCWAFGAVEAISDRICIHTNAHVSVEEVSAEDLLTCCGSMMCGDGCNGGYPAEAWNFWTRRKGLVSGGLYEESHVGCRPYSIPPCEHHVNGARPPCTGEGDTPKCSKICEPGYSPTYKQDKHYGYNSYSVSNSEKDIMAEIYKKNGPVEGAFSVYSDFLLYKSGVYQHVTTGEMMMGGHAIRILGWGVENNGTPYWLVANSWNTDWGDNGFFKILRGQDHCGIESEEVVVAGIPRTD

Solvent-accessible surface area: 11161 Å² total; per-residue (Å²): 147,65,48,81,68,19,30,0,63,135,88,41,82,135,3,74,8,0,99,36,18,8,13,11,2,28,13,32,0,17,5,0,4,2,0,0,8,0,0,0,0,1,6,0,23,74,24,123,36,163,40,48,38,42,0,0,2,10,0,0,5,14,22,14,43,107,97,3,22,102,10,9,118,27,14,152,6,51,66,0,0,46,7,0,36,97,105,0,0,0,6,1,3,77,89,119,40,128,72,8,1,15,26,11,58,21,71,41,5,10,9,100,35,143,52,112,59,95,102,39,97,60,171,31,130,50,37,84,55,49,126,129,21,37,138,85,69,91,58,75,21,173,123,10,27,18,87,4,124,47,39,60,89,17,61,89,38,36,113,71,0,5,35,22,0,83,150,51,0,0,0,0,0,7,3,31,9,56,42,33,0,26,134,14,116,81,22,29,15,80,62,127,87,30,141,98,120,26,67,15,6,2,0,0,0,0,4,0,78,54,148,69,31,46,31,0,15,0,2,1,5,17,28,71,54,2,12,52,109,0,18,2,37,0,8,13,39,130,50,32,21,21,0,6,53,82,1,8,0,0,45,7,133,103,116

Radius of gyration: 17.0 Å; Cα contacts (8 Å, |Δi|>4): 666; chains: 1; bounding box: 33×46×48 Å

=== Feature glossary ===
The record interleaves many kinds of information about one protein. Here is each kind framed as the question it answers.

Q: What are the backbone torsion angles?
A: φ (phi) and ψ (psi) are the two rotatable backbone dihedrals per residue: φ is the C(i-1)–N–Cα–C torsion, ψ is the N–Cα–C–N(i+1) torsion, both in degrees on (−180°, 180°]. α-helical residues cluster near (−60°, −45°); β-strand residues near (−120°, +130°). A Ramachandran plot is simply a scatter of (φ, ψ) for every residue.

Q: What is the amino-acid chain?
A: This is the polypeptide sequence — one letter per residue, N-terminus first. Length ranges from a few dozen residues for small domains to over a thousand for large multi-domain proteins.

Q: How mobile is each atom in the crystal?
A: For experimental (PDB) structures, the B-factor (temperature factor) quantifies the positional spread of each atom in the crystal — a combination of thermal vibration and static disorder — in units of Å². High B-factors mark flexible loops or poorly resolved regions; low B-factors mark the rigid, well-ordered core.

Q: Are the domains correctly placed relative to each other?
A: Predicted Aligned Error (PAE) is an AlphaFold confidence matrix: entry (i, j) is the expected error in the position of residue j, in ångströms, when the prediction is superimposed on the true structure at residue i. Low PAE within a block of residues means that block is internally rigid and well-predicted; high PAE between two blocks means their relative placement is uncertain even if each block individually is confident.

Q: How confident is the AlphaFold model at each residue?
A: pLDDT is the predicted lDDT-Cα score: AlphaFold's confidence that the local environment of each residue (all inter-atomic distances within 15 Å) is correctly placed. It is a per-residue number between 0 and 100, with higher meaning more reliable.

Q: What family and function is it annotated with?
A: Functional annotations link the protein to curated databases. InterPro entries identify conserved domains and families by matching the sequence against member-database signatures (Pfam, PROSITE, CDD, …). Gene Ontology (GO) terms describe molecular function, biological process, and cellular component in a controlled vocabulary. CATH places the structure in a hierarchical fold classification (Class/Architecture/Topology/Homologous-superfamily). The organism is the source species.

Q: How big and how compact is the whole molecule?
A: Three whole-structure scalars: the radius of gyration (RMS distance of Cα from centroid, in Å), the count of Cα–Cα contacts (pairs closer than 8 Å and separated by more than four residues in sequence — i.e. tertiary, not local, contacts), and the bounding-box dimensions. Together they distinguish compact globular folds from extended fibres or disordered chains.

Q: What known structures does this most resemble?
A: The Foldseek neighbor list gives the closest experimentally determined structures in the PDB, ranked by structural alignment. TM-score near 1 means near-identical fold; near 0.3 means only rough topology match. This is how one finds what a novel AlphaFold prediction most resembles in the solved-structure universe.

Q: Which residues are buried vs exposed?
A: SASA measures how much of the protein is reachable by solvent. It is computed by rolling a water-sized probe over the atomic surface and summing the exposed area (Å²). Per-residue SASA distinguishes core (buried, low SASA) from surface (exposed, high SASA) residues; total SASA is a whole-molecule size measure.

Q: Which residues are in helices, strands, or loops?
A: Eight-state secondary structure (DSSP): H is the canonical α-helix, G the tighter 3₁₀-helix, I the wider π-helix; E/B are β-structure, T and S are turns and bends, and '-' is everything else. DSSP derives these from the pattern of main-chain N–H···O=C hydrogen bonds, not from the sequence.

Q: Where is each backbone atom in 3D?
A: Structure coordinates are given as an mmCIF _atom_site loop: one row per atom with element, residue name, chain id, sequence number, and x/y/z position in Å. Only the four main-chain atoms per residue are included here; side chains are omitted to keep the record compact.

Q: What if only a Cα trace is available?
A: Three-state secondary structure (P-SEA) collapses the eight DSSP classes into helix (a), strand (b), and coil (c). P-SEA assigns these from Cα geometry alone — distances and angles — without requiring backbone oxygens, so it works on any Cα trace.

Q: What do the rendered images show?
A: The six renders are orthographic views along the three Cartesian axes in both directions. Representation (cartoon, sticks, or surface) and color scheme (sequence-rainbow or by-chain) vary across proteins so the training set covers all the common visualization conventions.

Q: What does the local fold look like, residue by residue?
A: Foldseek's 3Di representation compresses backbone geometry into a per-residue letter drawn from a learned twenty-state alphabet. It captures the tertiary interaction pattern around each residue — which residues are packed against it in space, regardless of where they are in sequence.

Q: What do the diagnostic plots show?
A: The contact map is a binary N×N matrix image: pixel (i, j) is dark where Cα_i and Cα_j are within 8 Å and |i−j|>4. Because the |i−j|>4 filter removes local helical contacts, off-diagonal stripes parallel to the main diagonal indicate parallel β-sheets; stripes perpendicular to it indicate antiparallel β-sheets. The Ramachandran plot scatters every residue's (φ, ψ) pair against the sterically allowed regions. The PAE heatmap renders the predicted-aligned-error matrix.